Protein AF-A0A7E4USC1-F1 (afdb_monomer_lite)

pLDDT: mean 83.82, std 18.93, range [28.98, 98.19]

Secondary structure (DSSP, 8-state):
--HHHHHHHHHHHHTTSEEEEEEEE--S-----HHHHHHHHHHHTT-SSHHHHHHHHTTS-------EEEEEEEE-SSS-EEEEEE-TT--GGGGB--B-TT-EEEEEEETT--SEEEEEEES--TT---SBS--SSSSS-TT----SSS-EEEEEEEEETTEEEEEEE-TTEESSEEEEEEEE-SS----B---SS-HHHH--GGGEEEETTEEEEEE-HHHHH--HHHHT-GGG-STTTSPPPHHHHHHHTT-TTSB-STT--

Sequence (265 aa):
MSMALLRNMMIKALFLLSLLVVVSGKVGQAKSNTAKLRQAKSVLSGAKNFVQAVHALSKIPSLISGNKREFKLINHCGYKIWPGWWAENGIPNGGGTTLNAGASKTIRVPNNWSTGRICARTGCDGKFNCETGGCGNSERCDGKTGETGVTLAGFNLKKIDGNDFYHVSLIDGFNVQIRIKPFGGNGYCQEIGRCSENLLHSCPNGLKVYRNGRTVKCESACTKTGNPAFCCTGYHNRPETCPPSNFSRFFKDRCHDSYSHFYED

Foldseek 3Di:
DDPVVVVVVVQVVQVQQFWEKEKEDDDDDDPPPVVVVVVLVVQCVPDPDPVSNVVSVVPPDPPPPPPWIKIKIFGSRQAKKKKFKAFDQDCFPQGIDIDGHGGIDIDTHHQQGAFIKMWIFADQDCQGPTPPFGLGRDRRSNHGRGDFLDKIWTWGALHPVRHIDIAIACLSFHQTQYWYAYDDDDDPGDIFRDFSGDCQVVADPLQFDDDPHGGRGGGAPCNRPVDCLSVCDDQSVDPVSNDDDPRLVSVCVGRVRHGSGDPDD

Radius of gyration: 22.11 Å; chains: 1; bounding box: 72×61×46 Å

InterPro domains:
  IPR001938 Thaumatin family [PF00314] (75-265)
  IPR001938 Thaumatin family [PR00347] (70-82)
  IPR001938 Thaumatin family [PR00347] (95-104)
  IPR001938 Thaumatin family [PR00347] (126-155)
  IPR001938 Thaumatin family [PR00347] (164-180)
  IPR001938 Thaumatin family [PS51367] (71-265)
  IPR001938 Thaumatin family [SM00205] (71-265)
  IPR037176 Osmotin/thaumatin-like superfamily [G3DSA:2.60.110.10] (70-265)
  IPR037176 Osmotin/thaumatin-like superfamily [SSF49870] (70-265)

Structure (mmCIF, N/CA/C/O backbone):
data_AF-A0A7E4USC1-F1
#
_entry.id   AF-A0A7E4USC1-F1
#
loop_
_atom_site.group_PDB
_atom_site.id
_atom_site.type_symbol
_atom_site.label_atom_id
_atom_site.label_alt_id
_atom_site.label_comp_id
_atom_site.label_asym_id
_atom_site.label_entity_id
_atom_site.label_seq_id
_atom_site.pdbx_PDB_ins_code
_atom_site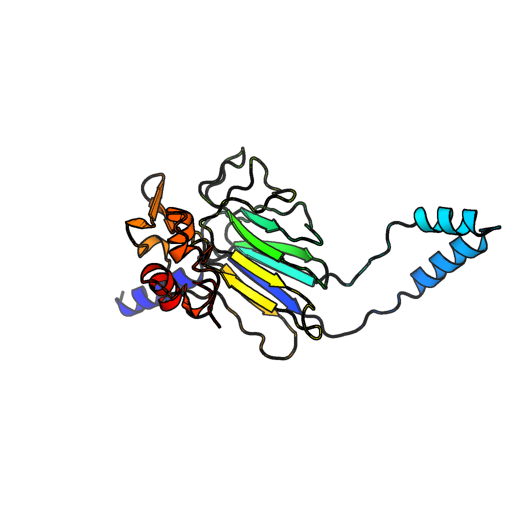.Cartn_x
_atom_site.Cartn_y
_atom_site.Cartn_z
_atom_site.occupancy
_atom_site.B_iso_or_equiv
_atom_site.auth_seq_id
_atom_site.auth_comp_id
_atom_site.auth_asym_id
_atom_site.auth_atom_id
_atom_site.pdbx_PDB_model_num
ATOM 1 N N . MET A 1 1 ? -37.873 -8.635 -0.862 1.00 47.94 1 MET A N 1
ATOM 2 C CA . MET A 1 1 ? -36.579 -8.254 -1.481 1.00 47.94 1 MET A CA 1
ATOM 3 C C . MET A 1 1 ? -35.725 -9.516 -1.600 1.00 47.94 1 MET A C 1
ATOM 5 O O . MET A 1 1 ? -35.428 -10.112 -0.577 1.00 47.94 1 MET A O 1
ATOM 9 N N . SER A 1 2 ? -35.440 -9.999 -2.815 1.00 43.28 2 SER A N 1
ATOM 10 C CA . SER A 1 2 ? -34.789 -11.308 -3.037 1.00 43.28 2 SER A CA 1
ATOM 11 C C . SER A 1 2 ? -33.347 -11.351 -2.504 1.00 43.28 2 SER A C 1
ATOM 13 O O . SER A 1 2 ? -32.595 -10.391 -2.687 1.00 43.28 2 SER A O 1
ATOM 15 N N . MET A 1 3 ? -32.935 -12.480 -1.909 1.00 41.06 3 MET A N 1
ATOM 16 C CA . MET A 1 3 ? -31.546 -12.759 -1.499 1.00 41.06 3 MET A CA 1
ATOM 17 C C . MET A 1 3 ? -30.531 -12.549 -2.636 1.00 41.06 3 MET A C 1
ATOM 19 O O . MET A 1 3 ? -29.388 -12.178 -2.374 1.00 41.06 3 MET A O 1
ATOM 23 N N . ALA A 1 4 ? -30.942 -12.728 -3.896 1.00 37.12 4 ALA A N 1
ATOM 24 C CA . ALA A 1 4 ? -30.101 -12.455 -5.059 1.00 37.12 4 ALA A CA 1
ATOM 25 C C . ALA A 1 4 ? -29.804 -10.954 -5.218 1.00 37.12 4 ALA A C 1
ATOM 27 O O . ALA A 1 4 ? -28.673 -10.586 -5.525 1.00 37.12 4 ALA A O 1
ATOM 28 N N . LEU A 1 5 ? -30.780 -10.082 -4.938 1.00 36.34 5 LEU A N 1
ATOM 29 C CA . LEU A 1 5 ? -30.592 -8.628 -4.958 1.00 36.34 5 LEU A CA 1
ATOM 30 C C . LEU A 1 5 ? -29.670 -8.178 -3.815 1.00 36.34 5 LEU A C 1
ATOM 32 O O . LEU A 1 5 ? -28.786 -7.357 -4.034 1.00 36.34 5 LEU A O 1
ATOM 36 N N . LEU A 1 6 ? -29.827 -8.768 -2.623 1.00 35.44 6 LEU A N 1
ATOM 37 C CA . LEU A 1 6 ? -28.962 -8.532 -1.460 1.00 35.44 6 LEU A CA 1
ATOM 38 C C . LEU A 1 6 ? -27.522 -9.002 -1.698 1.00 35.44 6 LEU A C 1
ATOM 40 O O . LEU A 1 6 ? -26.599 -8.245 -1.415 1.00 35.44 6 LEU A O 1
ATOM 44 N N . ARG A 1 7 ? -27.306 -10.190 -2.283 1.00 37.50 7 ARG A N 1
ATOM 45 C CA . ARG A 1 7 ? -25.967 -10.644 -2.700 1.00 37.50 7 ARG A CA 1
ATOM 46 C C . ARG A 1 7 ? -25.361 -9.711 -3.744 1.00 37.50 7 ARG A C 1
ATOM 48 O O . ARG A 1 7 ? -24.215 -9.317 -3.593 1.00 37.50 7 ARG A O 1
ATOM 55 N N . ASN A 1 8 ? -26.123 -9.297 -4.756 1.00 34.97 8 ASN A N 1
ATOM 56 C CA . ASN A 1 8 ? -25.619 -8.418 -5.816 1.00 34.97 8 ASN A CA 1
ATOM 57 C C . ASN A 1 8 ? -25.319 -6.991 -5.300 1.00 34.97 8 ASN A C 1
ATOM 59 O O . ASN A 1 8 ? -24.342 -6.368 -5.714 1.00 34.97 8 ASN A O 1
ATOM 63 N N . MET A 1 9 ? -26.108 -6.487 -4.343 1.00 36.94 9 MET A N 1
ATOM 64 C CA . MET A 1 9 ? -25.838 -5.230 -3.633 1.00 36.94 9 MET A CA 1
ATOM 65 C C . MET A 1 9 ? -24.647 -5.341 -2.677 1.00 36.94 9 MET A C 1
ATOM 67 O O . MET A 1 9 ? -23.824 -4.433 -2.661 1.00 36.94 9 MET A O 1
ATOM 71 N N . MET A 1 10 ? -24.500 -6.439 -1.926 1.00 40.94 10 MET A N 1
ATOM 72 C CA . MET A 1 10 ? -23.330 -6.670 -1.068 1.00 40.94 10 MET A CA 1
ATOM 73 C C . MET A 1 10 ? -22.046 -6.820 -1.886 1.00 40.94 10 MET A C 1
ATOM 75 O O . MET A 1 10 ? -21.032 -6.244 -1.514 1.00 40.94 10 MET A O 1
ATOM 79 N N . ILE A 1 11 ? -22.100 -7.510 -3.029 1.00 36.91 11 ILE A N 1
ATOM 80 C CA . ILE A 1 11 ? -20.985 -7.630 -3.977 1.00 36.91 11 ILE A CA 1
ATOM 81 C C . ILE A 1 11 ? -20.608 -6.240 -4.522 1.00 36.91 11 ILE A C 1
ATOM 83 O O . ILE A 1 11 ? -19.441 -5.861 -4.469 1.00 36.91 11 ILE A O 1
ATOM 87 N N . LYS A 1 12 ? -21.582 -5.415 -4.942 1.00 37.19 12 LYS A N 1
ATOM 88 C CA . LYS A 1 12 ? -21.333 -4.018 -5.360 1.00 37.19 12 LYS A CA 1
ATOM 89 C C . LYS A 1 12 ? -20.816 -3.117 -4.228 1.00 37.19 12 LYS A C 1
ATOM 91 O O . LYS A 1 12 ? -19.980 -2.257 -4.492 1.00 37.19 12 LYS A O 1
ATOM 96 N N . ALA A 1 13 ? -21.266 -3.316 -2.989 1.00 41.53 13 ALA A N 1
ATOM 97 C CA . ALA A 1 13 ? -20.821 -2.554 -1.819 1.00 41.53 13 ALA A CA 1
ATOM 98 C C . ALA A 1 13 ? -19.400 -2.935 -1.367 1.00 41.53 13 ALA A C 1
ATOM 100 O O . ALA A 1 13 ? -18.630 -2.063 -0.966 1.00 41.53 13 ALA A O 1
ATOM 101 N N . LEU A 1 14 ? -19.012 -4.208 -1.501 1.00 47.19 14 LEU A N 1
ATOM 102 C CA . LEU A 1 14 ? -17.650 -4.682 -1.232 1.00 47.19 14 LEU A CA 1
ATOM 103 C C . LEU A 1 14 ? -16.623 -4.024 -2.166 1.00 47.19 14 LEU A C 1
ATOM 105 O O . LEU A 1 14 ? -15.528 -3.676 -1.735 1.00 47.19 14 LEU A O 1
ATOM 109 N N . PHE A 1 15 ? -16.996 -3.773 -3.427 1.00 48.19 15 PHE A N 1
ATOM 110 C CA . PHE A 1 15 ? -16.115 -3.149 -4.423 1.00 48.19 15 PHE A CA 1
ATOM 111 C C . PHE A 1 15 ? -15.816 -1.662 -4.185 1.00 48.19 15 PHE A C 1
ATOM 113 O O . PHE A 1 15 ? -14.935 -1.103 -4.858 1.00 48.19 15 PHE A O 1
ATOM 120 N N . LEU A 1 16 ? -16.513 -1.033 -3.233 1.00 54.59 16 LEU A N 1
ATOM 121 C CA . LEU A 1 16 ? -16.335 0.370 -2.884 1.00 54.59 16 LEU A CA 1
ATOM 122 C C . LEU A 1 16 ? -15.350 0.571 -1.724 1.00 54.59 16 LEU A C 1
ATOM 124 O O . LEU A 1 16 ? -14.741 1.620 -1.667 1.00 54.59 16 LEU A O 1
ATOM 128 N N . LEU A 1 17 ? -15.061 -0.396 -0.849 1.00 73.00 17 LEU A N 1
ATOM 129 C CA . LEU A 1 17 ? -14.176 -0.153 0.308 1.00 73.00 17 LEU A CA 1
ATOM 130 C C . LEU A 1 17 ? -12.675 -0.257 -0.019 1.00 73.00 17 LEU A C 1
ATOM 132 O O . LEU A 1 17 ? -11.964 -1.107 0.512 1.00 73.00 17 LEU A O 1
ATOM 136 N N . SER A 1 18 ? -12.187 0.619 -0.897 1.00 84.50 18 SER A N 1
ATOM 137 C CA . SER A 1 18 ? -10.788 0.623 -1.329 1.00 84.50 18 SER A CA 1
ATOM 138 C C . SER A 1 18 ? -10.202 2.022 -1.498 1.00 84.50 18 SER A C 1
ATOM 140 O O . SER A 1 18 ? -10.905 2.952 -1.901 1.00 84.50 18 SER A O 1
ATOM 142 N N . LEU A 1 19 ? -8.885 2.134 -1.344 1.00 88.12 19 LEU A N 1
ATOM 143 C CA . LEU A 1 19 ? -8.111 3.206 -1.966 1.00 88.12 19 LEU A CA 1
ATOM 144 C C . LEU A 1 19 ? -7.824 2.820 -3.425 1.00 88.12 19 LEU A C 1
ATOM 146 O O . LEU A 1 19 ? -7.178 1.810 -3.688 1.00 88.12 19 LEU A O 1
ATOM 150 N N . LEU A 1 20 ? -8.288 3.619 -4.384 1.00 87.50 20 LEU A N 1
ATOM 151 C CA . LEU A 1 20 ? -7.934 3.465 -5.795 1.00 87.50 20 LEU A CA 1
ATOM 152 C C . LEU A 1 20 ? -6.806 4.439 -6.151 1.00 87.50 20 LEU A C 1
ATOM 154 O O . LEU A 1 20 ? -6.945 5.651 -5.987 1.00 87.50 20 LEU A O 1
ATOM 158 N N . VAL A 1 21 ? -5.705 3.909 -6.674 1.00 86.69 21 VAL A N 1
ATOM 159 C CA . VAL A 1 21 ? -4.571 4.673 -7.197 1.00 86.69 21 VAL A CA 1
ATOM 160 C C . VAL A 1 21 ? -4.636 4.650 -8.719 1.00 86.69 21 VAL A C 1
ATOM 162 O O . VAL A 1 21 ? -4.381 3.623 -9.344 1.00 86.69 21 VAL A O 1
ATOM 165 N N . VAL A 1 22 ? -4.979 5.783 -9.329 1.00 82.19 22 VAL A N 1
ATOM 166 C CA . VAL A 1 22 ? -4.959 5.935 -10.789 1.00 82.19 22 VAL A CA 1
ATOM 167 C C . VAL A 1 22 ? -3.627 6.536 -11.215 1.00 82.19 22 VAL A C 1
ATOM 169 O O . VAL A 1 22 ? -3.283 7.632 -10.771 1.00 82.19 22 VAL A O 1
ATOM 172 N N . VAL A 1 23 ? -2.888 5.846 -12.082 1.00 78.44 23 VAL A N 1
ATOM 173 C CA . VAL A 1 23 ? -1.534 6.246 -12.500 1.00 78.44 23 VAL A CA 1
ATOM 174 C C . VAL A 1 23 ? -1.533 6.659 -13.962 1.00 78.44 23 VAL A C 1
ATOM 176 O O . VAL A 1 23 ? -1.875 5.865 -14.830 1.00 78.44 23 VAL A O 1
ATOM 179 N N . SER A 1 24 ? -1.125 7.892 -14.253 1.00 74.56 24 SER A N 1
ATOM 180 C CA . SER A 1 24 ? -1.065 8.389 -15.631 1.00 74.56 24 SER A CA 1
ATOM 181 C C . SER A 1 24 ? 0.237 7.984 -16.328 1.00 74.56 24 SER A C 1
ATOM 183 O O . SER A 1 24 ? 1.323 8.447 -15.963 1.00 74.56 24 SER A O 1
ATOM 185 N N . GLY A 1 25 ? 0.126 7.189 -17.391 1.00 56.03 25 GLY A N 1
ATOM 186 C CA . GLY A 1 25 ? 1.202 6.856 -18.320 1.00 56.03 25 GLY A CA 1
ATOM 187 C C . GLY A 1 25 ? 1.144 7.751 -19.559 1.00 56.03 25 GLY A C 1
ATOM 188 O O . GLY A 1 25 ? 0.377 7.494 -20.481 1.00 56.03 25 GLY A O 1
ATOM 189 N N . LYS A 1 26 ? 1.946 8.821 -19.614 1.00 44.88 26 LYS A N 1
ATOM 190 C CA . LYS A 1 26 ? 2.064 9.625 -20.842 1.00 44.88 26 LYS A CA 1
ATOM 191 C C . LYS A 1 26 ? 2.995 8.968 -21.866 1.00 44.88 26 LYS A C 1
ATOM 193 O O . LYS A 1 26 ? 4.169 8.743 -21.567 1.00 44.88 26 LYS A O 1
ATOM 198 N N . VAL A 1 27 ? 2.476 8.796 -23.083 1.00 34.66 27 VAL A N 1
ATOM 199 C CA . VAL A 1 27 ? 3.215 8.851 -24.355 1.00 34.66 27 VAL A CA 1
ATOM 200 C C . VAL A 1 27 ? 3.352 10.335 -24.750 1.00 34.66 27 VAL A C 1
ATOM 202 O O . VAL A 1 27 ? 2.389 11.089 -24.619 1.00 34.66 27 VAL A O 1
ATOM 205 N N . GLY A 1 28 ? 4.531 10.765 -25.223 1.00 29.88 28 GLY A N 1
ATOM 206 C CA . GLY A 1 28 ? 4.683 11.998 -26.018 1.00 29.88 28 GLY A CA 1
ATOM 207 C C . GLY A 1 28 ? 5.382 13.214 -25.380 1.00 29.88 28 GLY A C 1
ATOM 208 O O . GLY A 1 28 ? 4.804 13.942 -24.579 1.00 29.88 28 GLY A O 1
ATOM 209 N N . GLN A 1 29 ? 6.605 13.451 -25.874 1.00 28.98 29 GLN A N 1
ATOM 210 C CA . GLN A 1 29 ? 7.366 14.705 -26.019 1.00 28.98 29 GLN A CA 1
ATOM 211 C C . GLN A 1 29 ? 7.682 15.566 -24.782 1.00 28.98 29 GLN A C 1
ATOM 213 O O . GLN A 1 29 ? 6.904 16.399 -24.320 1.00 28.98 29 GLN A O 1
ATOM 218 N N . ALA A 1 30 ? 8.954 15.507 -24.373 1.00 36.28 30 ALA A N 1
ATOM 219 C CA . ALA A 1 30 ? 9.632 16.690 -23.864 1.00 36.28 30 ALA A CA 1
ATOM 220 C C . ALA A 1 30 ? 9.631 17.758 -24.973 1.00 36.28 30 ALA A C 1
ATOM 222 O O . ALA A 1 30 ? 10.446 17.709 -25.891 1.00 36.28 30 ALA A O 1
ATOM 223 N N . LYS A 1 31 ? 8.717 18.731 -24.911 1.00 34.66 31 LYS A N 1
ATOM 224 C CA . LYS A 1 31 ? 8.938 19.987 -25.631 1.00 34.66 31 LYS A CA 1
ATOM 225 C C . LYS A 1 31 ? 10.135 20.658 -24.964 1.00 34.66 31 LYS A C 1
ATOM 227 O O . LYS A 1 31 ? 10.028 21.123 -23.828 1.00 34.66 31 LYS A O 1
ATOM 232 N N . SER A 1 32 ? 11.277 20.660 -25.658 1.00 43.38 32 SER A N 1
ATOM 233 C CA . SER A 1 32 ? 12.381 21.580 -25.384 1.00 43.38 32 SER A CA 1
ATOM 234 C C . SER A 1 32 ? 11.774 22.967 -25.215 1.00 43.38 32 SER A C 1
ATOM 236 O O . SER A 1 32 ? 11.181 23.519 -26.140 1.00 43.38 32 SER A O 1
ATOM 238 N N . ASN A 1 33 ? 11.786 23.473 -23.986 1.00 49.19 33 ASN A N 1
ATOM 239 C CA . ASN A 1 33 ? 11.113 24.716 -23.672 1.00 49.19 33 ASN A CA 1
ATOM 240 C C . ASN A 1 33 ? 12.057 25.846 -24.097 1.00 49.19 33 ASN A C 1
ATOM 242 O O . ASN A 1 33 ? 12.955 26.232 -23.351 1.00 49.19 33 ASN A O 1
ATOM 246 N N . THR A 1 34 ? 11.904 26.318 -25.334 1.00 52.62 34 THR A N 1
ATOM 247 C CA . THR A 1 34 ? 12.786 27.276 -26.022 1.00 52.62 34 THR A CA 1
ATOM 248 C C . THR A 1 34 ? 12.998 28.570 -25.225 1.00 52.62 34 THR A C 1
ATOM 250 O O . THR A 1 34 ? 14.054 29.190 -25.328 1.00 52.62 34 THR A O 1
ATOM 253 N N . ALA A 1 35 ? 12.049 28.943 -24.359 1.00 53.81 35 ALA A N 1
ATOM 254 C CA . ALA A 1 35 ? 12.179 30.057 -23.417 1.00 53.81 35 ALA A CA 1
ATOM 255 C C . ALA A 1 35 ? 13.256 29.822 -22.334 1.00 53.81 35 ALA A C 1
ATOM 257 O O . ALA A 1 35 ? 13.958 30.750 -21.941 1.00 53.81 35 ALA A O 1
ATOM 258 N N . LYS A 1 36 ? 13.451 28.572 -21.895 1.00 57.59 36 LYS A N 1
ATOM 259 C CA . LYS A 1 36 ? 14.418 28.196 -20.847 1.00 57.59 36 LYS A CA 1
ATOM 260 C C . LYS A 1 36 ? 15.853 28.142 -21.369 1.00 57.59 36 LYS A C 1
ATOM 262 O O . LYS A 1 36 ? 16.768 28.576 -20.679 1.00 57.59 36 LYS A O 1
ATOM 267 N N . LEU A 1 37 ? 16.040 27.692 -22.615 1.00 54.06 37 LEU A N 1
ATOM 268 C CA . LEU A 1 37 ? 17.320 27.801 -23.330 1.00 54.06 37 LEU A CA 1
ATOM 269 C C . LEU A 1 37 ? 17.723 29.268 -23.539 1.00 54.06 37 LEU A C 1
ATOM 271 O O . LEU A 1 37 ? 18.902 29.589 -23.438 1.00 54.06 37 LEU A O 1
ATOM 275 N N . ARG A 1 38 ? 16.756 30.166 -23.783 1.00 62.00 38 ARG A N 1
ATOM 276 C CA . ARG A 1 38 ? 17.008 31.615 -23.867 1.00 62.00 38 ARG A CA 1
ATOM 277 C C . ARG A 1 38 ? 17.430 32.209 -22.519 1.00 62.00 38 ARG A C 1
ATOM 279 O O . ARG A 1 38 ? 18.367 32.996 -22.496 1.00 62.00 38 ARG A O 1
ATOM 286 N N . GLN A 1 39 ? 16.816 31.785 -21.413 1.00 59.00 39 GLN A N 1
ATOM 287 C CA . GLN A 1 39 ? 17.169 32.258 -20.068 1.00 59.00 39 GLN A CA 1
ATOM 288 C C . GLN A 1 39 ? 18.547 31.754 -19.606 1.00 59.00 39 GLN A C 1
ATOM 290 O O . GLN A 1 39 ? 19.352 32.538 -19.116 1.00 59.00 39 GLN A O 1
ATOM 295 N N . ALA A 1 40 ? 18.871 30.476 -19.836 1.00 58.88 40 ALA A N 1
ATOM 296 C CA . ALA A 1 40 ? 20.211 29.946 -19.564 1.00 58.88 40 ALA A CA 1
ATOM 297 C C . ALA A 1 40 ? 21.285 30.645 -20.421 1.00 58.88 40 ALA A C 1
ATOM 299 O O . ALA A 1 40 ? 22.345 31.000 -19.911 1.00 58.88 40 ALA A O 1
ATOM 300 N N . LYS A 1 41 ? 20.986 30.919 -21.701 1.00 65.38 41 LYS A N 1
ATOM 301 C CA . LYS A 1 41 ? 21.869 31.695 -22.586 1.00 65.38 41 LYS A CA 1
ATOM 302 C C . LYS A 1 41 ? 22.061 33.142 -22.117 1.00 65.38 41 LYS A C 1
ATOM 304 O O . LYS A 1 41 ? 23.188 33.618 -22.177 1.00 65.38 41 LYS A O 1
ATOM 309 N N . SER A 1 42 ? 21.020 33.821 -21.621 1.00 63.38 42 SER A N 1
ATOM 310 C CA . SER A 1 42 ? 21.143 35.213 -21.151 1.00 63.38 42 SER A CA 1
ATOM 311 C C . SER A 1 42 ? 21.898 35.342 -19.822 1.00 63.38 42 SER A C 1
ATOM 313 O O . SER A 1 42 ? 22.525 36.364 -19.566 1.00 63.38 42 SER A O 1
ATOM 315 N N . VAL A 1 43 ? 21.851 34.317 -18.963 1.00 60.97 43 VAL A N 1
ATOM 316 C CA . VAL A 1 43 ? 22.634 34.274 -17.715 1.00 60.97 43 VAL A CA 1
ATOM 317 C C . VAL A 1 43 ? 24.111 33.999 -18.015 1.00 60.97 43 VAL A C 1
ATOM 319 O O . VAL A 1 43 ? 24.989 34.622 -17.423 1.00 60.97 43 VAL A O 1
ATOM 322 N N . LEU A 1 44 ? 24.393 33.116 -18.978 1.00 63.00 44 LEU A N 1
ATOM 323 C CA . LEU A 1 44 ? 25.759 32.801 -19.403 1.00 63.00 44 LEU A CA 1
ATOM 324 C C . LEU A 1 44 ? 26.428 33.947 -20.173 1.00 63.00 44 LEU A C 1
ATOM 326 O O . LEU A 1 44 ? 27.631 34.134 -20.029 1.00 63.00 44 LEU A O 1
ATOM 330 N N . SER A 1 45 ? 25.672 34.755 -20.926 1.00 67.69 45 SER A N 1
ATOM 331 C CA . SER A 1 45 ? 26.225 35.909 -21.653 1.00 67.69 45 SER A CA 1
ATOM 332 C C . SER A 1 45 ? 26.778 37.017 -20.747 1.00 67.69 45 SER A C 1
ATOM 334 O O . SER A 1 45 ? 27.485 37.892 -21.234 1.00 67.69 45 SER A O 1
ATOM 336 N N . GLY A 1 46 ? 26.462 37.001 -19.446 1.00 63.91 46 GLY A N 1
ATOM 337 C CA . GLY A 1 46 ? 26.981 37.958 -18.462 1.00 63.91 46 GLY A CA 1
ATOM 338 C C . GLY A 1 46 ? 28.208 37.480 -17.675 1.00 63.91 46 GLY A C 1
ATOM 339 O O . GLY A 1 46 ? 28.770 38.260 -16.906 1.00 63.91 46 GLY A O 1
ATOM 340 N N . ALA A 1 47 ? 28.628 36.219 -17.824 1.00 71.06 47 ALA A N 1
ATOM 341 C CA . ALA A 1 47 ? 29.748 35.661 -17.068 1.00 71.06 47 ALA A CA 1
ATOM 342 C C . ALA A 1 47 ? 31.088 35.960 -17.760 1.00 71.06 47 ALA A C 1
ATOM 344 O O . ALA A 1 47 ? 31.282 35.612 -18.922 1.00 71.06 47 ALA A O 1
ATOM 345 N N . LYS A 1 48 ? 32.035 36.579 -17.042 1.00 74.81 48 LYS A N 1
ATOM 346 C CA . LYS A 1 48 ? 33.348 36.963 -17.601 1.00 74.81 48 LYS A CA 1
ATOM 347 C C . LYS A 1 48 ? 34.405 35.862 -17.498 1.00 74.81 48 LYS A C 1
ATOM 349 O O . LYS A 1 48 ? 35.448 35.950 -18.135 1.00 74.81 48 LYS A O 1
ATOM 354 N N . ASN A 1 49 ? 34.159 34.843 -16.678 1.00 75.38 49 ASN A N 1
ATOM 355 C CA . ASN A 1 49 ? 35.034 33.689 -16.512 1.00 75.38 49 ASN A CA 1
ATOM 356 C C . ASN A 1 49 ? 34.249 32.458 -16.035 1.00 75.38 49 ASN A C 1
ATOM 358 O O . ASN A 1 49 ? 33.095 32.547 -15.604 1.00 75.38 49 ASN A O 1
ATOM 362 N N . PHE A 1 50 ? 34.895 31.295 -16.125 1.00 66.56 50 PHE A N 1
ATOM 363 C CA . PHE A 1 50 ? 34.288 29.995 -15.837 1.00 66.56 50 PHE A CA 1
ATOM 364 C C . PHE A 1 50 ? 33.722 29.905 -14.411 1.00 66.56 50 PHE A C 1
ATOM 366 O O . PHE A 1 50 ? 32.622 29.397 -14.210 1.00 66.56 50 PHE A O 1
ATOM 373 N N . VAL A 1 51 ? 34.419 30.481 -13.427 1.00 72.25 51 VAL A N 1
ATOM 374 C CA . VAL A 1 51 ? 33.985 30.479 -12.021 1.00 72.25 51 VAL A CA 1
ATOM 375 C C . VAL A 1 51 ? 32.690 31.282 -11.834 1.00 72.25 51 VAL A C 1
ATOM 377 O O . VAL A 1 51 ? 31.763 30.806 -11.177 1.00 72.25 51 VAL A O 1
ATOM 380 N N . GLN A 1 52 ? 32.567 32.457 -12.466 1.00 70.62 52 GLN A N 1
ATOM 381 C CA . GLN A 1 52 ? 31.313 33.218 -12.467 1.00 70.62 52 GLN A CA 1
ATOM 382 C C . GLN A 1 52 ? 30.176 32.475 -13.171 1.00 70.62 52 GLN A C 1
ATOM 384 O O . GLN A 1 52 ? 29.046 32.522 -12.689 1.00 70.62 52 GLN A O 1
ATOM 389 N N . ALA A 1 53 ? 30.455 31.780 -14.276 1.00 60.88 53 ALA A N 1
ATOM 390 C CA . ALA A 1 53 ? 29.445 31.008 -14.997 1.00 60.88 53 ALA A CA 1
ATOM 391 C C . ALA A 1 53 ? 28.885 29.871 -14.127 1.00 60.88 53 ALA A C 1
ATOM 393 O O . ALA A 1 53 ? 27.669 29.710 -14.029 1.00 60.88 53 ALA A O 1
ATOM 394 N N . VAL A 1 54 ? 29.754 29.137 -13.426 1.00 66.81 54 VAL A N 1
ATOM 395 C CA . VAL A 1 54 ? 29.359 28.052 -12.512 1.00 66.81 54 VAL A CA 1
ATOM 396 C C . VAL A 1 54 ? 28.539 28.587 -11.332 1.00 66.81 54 VAL A C 1
ATOM 398 O O . VAL A 1 54 ? 27.498 28.022 -10.999 1.00 66.81 54 VAL A O 1
ATOM 401 N N . HIS A 1 55 ? 28.948 29.713 -10.742 1.00 68.38 55 HIS A N 1
ATOM 402 C CA . HIS A 1 55 ? 28.233 30.333 -9.622 1.00 68.38 55 HIS A CA 1
ATOM 403 C C . HIS A 1 55 ? 26.901 30.992 -10.035 1.00 68.38 55 HIS A C 1
ATOM 405 O O . HIS A 1 55 ? 25.972 31.093 -9.237 1.00 68.38 55 HIS A O 1
ATOM 411 N N . ALA A 1 56 ? 26.775 31.444 -11.285 1.00 63.44 56 ALA A N 1
ATOM 412 C CA . ALA A 1 56 ? 25.513 31.940 -11.832 1.00 63.44 56 ALA A CA 1
ATOM 413 C C . ALA A 1 56 ? 24.539 30.790 -12.142 1.00 63.44 56 ALA A C 1
ATOM 415 O O . ALA A 1 56 ? 23.346 30.903 -11.865 1.00 63.44 56 ALA A O 1
ATOM 416 N N . LEU A 1 57 ? 25.048 29.663 -12.652 1.00 58.16 57 LEU A N 1
ATOM 417 C CA . LEU A 1 57 ? 24.266 28.449 -12.897 1.00 58.16 57 LEU A CA 1
ATOM 418 C C . LEU A 1 57 ? 23.763 27.803 -11.596 1.00 58.16 57 LEU A C 1
ATOM 420 O O . LEU A 1 57 ? 22.646 27.292 -11.580 1.00 58.16 57 LEU A O 1
ATOM 424 N N . SER A 1 58 ? 24.526 27.871 -10.498 1.00 58.66 58 SER A N 1
ATOM 425 C CA . SER A 1 58 ? 24.107 27.336 -9.190 1.00 58.66 58 SER A CA 1
ATOM 426 C C . SER A 1 58 ? 22.976 28.131 -8.523 1.00 58.66 58 SER A C 1
ATOM 428 O O . SER A 1 58 ? 22.290 27.604 -7.650 1.00 58.66 58 SER A O 1
ATOM 430 N N . LYS A 1 59 ? 22.746 29.382 -8.951 1.00 54.31 59 LYS A N 1
ATOM 431 C CA . LYS A 1 59 ? 21.628 30.233 -8.504 1.00 54.31 59 LYS A CA 1
ATOM 432 C C . LYS A 1 59 ? 20.342 30.019 -9.304 1.00 54.31 59 LYS A C 1
ATOM 434 O O . LYS A 1 59 ? 19.301 30.565 -8.940 1.00 54.31 59 LYS A O 1
ATOM 439 N N . ILE A 1 60 ? 20.387 29.230 -10.378 1.00 54.84 60 ILE A N 1
ATOM 440 C CA . ILE A 1 60 ? 19.184 28.784 -11.080 1.00 54.84 60 ILE A CA 1
ATOM 441 C C . ILE A 1 60 ? 18.554 27.682 -10.211 1.00 54.84 60 ILE A C 1
ATOM 443 O O . ILE A 1 60 ? 19.219 26.675 -9.958 1.00 54.84 60 ILE A O 1
ATOM 447 N N . PRO A 1 61 ? 17.290 27.814 -9.755 1.00 46.56 61 PRO A N 1
ATOM 448 C CA . PRO A 1 61 ? 16.592 26.712 -9.094 1.00 46.56 61 PRO A CA 1
ATOM 449 C C . PRO A 1 61 ? 16.702 25.475 -9.981 1.00 46.56 61 PRO A C 1
ATOM 451 O O . PRO A 1 61 ? 16.440 25.602 -11.177 1.00 46.56 61 PRO A O 1
ATOM 454 N N . SER A 1 62 ? 17.097 24.312 -9.444 1.00 44.50 62 SER A N 1
ATOM 455 C CA . SER A 1 62 ? 17.343 23.114 -10.257 1.00 44.50 62 SER A CA 1
ATOM 456 C C . SER A 1 62 ? 16.188 22.895 -11.241 1.00 44.50 62 SER A C 1
ATOM 458 O O . SER A 1 62 ? 15.082 22.503 -10.856 1.00 44.50 62 SER A O 1
ATOM 460 N N . LEU A 1 63 ? 16.421 23.174 -12.524 1.00 38.84 63 LEU A N 1
ATOM 461 C CA . LEU A 1 63 ? 15.415 23.082 -13.578 1.00 38.84 63 LEU A CA 1
ATOM 462 C C . LEU A 1 63 ? 15.263 21.628 -14.037 1.00 38.84 63 LEU A C 1
ATOM 464 O O . LEU A 1 63 ? 15.139 21.349 -15.225 1.00 38.84 63 LEU A O 1
ATOM 468 N N . ILE A 1 64 ? 15.164 20.687 -13.097 1.00 40.97 64 ILE A N 1
ATOM 469 C CA . ILE A 1 64 ? 14.525 19.403 -13.377 1.00 40.97 64 ILE A CA 1
ATOM 470 C C . ILE A 1 64 ? 13.015 19.643 -13.289 1.00 40.97 64 ILE A C 1
ATOM 472 O O . ILE A 1 64 ? 12.300 19.127 -12.436 1.00 40.97 64 ILE A O 1
ATOM 476 N N . SER A 1 65 ? 12.490 20.404 -14.250 1.00 42.66 65 SER A N 1
ATOM 477 C CA . SER A 1 65 ? 11.122 20.183 -14.719 1.00 42.66 65 SER A CA 1
ATOM 478 C C . SER A 1 65 ? 11.131 18.893 -15.542 1.00 42.66 65 SER A C 1
ATOM 480 O O . SER A 1 65 ? 10.800 18.895 -16.727 1.00 42.66 65 SER A O 1
ATOM 482 N N . GLY A 1 66 ? 11.558 17.790 -14.923 1.00 48.53 66 GLY A N 1
ATOM 483 C CA . GLY A 1 66 ? 11.281 16.468 -15.442 1.00 48.53 66 GLY A CA 1
ATOM 484 C C . GLY A 1 66 ? 9.769 16.358 -15.506 1.00 48.53 66 GLY A C 1
ATOM 485 O O . GLY A 1 66 ? 9.084 16.752 -14.558 1.00 48.53 66 GLY A O 1
ATOM 486 N N . ASN A 1 67 ? 9.239 15.896 -16.637 1.00 62.59 67 ASN A N 1
ATOM 487 C CA . ASN A 1 67 ? 7.834 15.513 -16.710 1.00 62.59 67 ASN A CA 1
ATOM 488 C C . ASN A 1 67 ? 7.528 14.687 -15.439 1.00 62.59 67 ASN A C 1
ATOM 490 O O . ASN A 1 67 ? 8.295 13.789 -15.098 1.00 62.59 67 ASN A O 1
ATOM 494 N N . LYS A 1 68 ? 6.517 15.081 -14.663 1.00 77.69 68 LYS A N 1
ATOM 495 C CA . LYS A 1 68 ? 6.110 14.354 -13.455 1.00 77.69 68 LYS A CA 1
ATOM 496 C C . LYS A 1 68 ? 4.989 13.396 -13.840 1.00 77.69 68 LYS A C 1
ATOM 498 O O . LYS A 1 68 ? 4.129 13.774 -14.639 1.00 77.69 68 LYS A O 1
ATOM 503 N N . ARG A 1 69 ? 4.979 12.184 -13.281 1.00 86.12 69 ARG A N 1
ATOM 504 C CA . ARG A 1 69 ? 3.835 11.267 -13.405 1.00 86.12 69 ARG A CA 1
ATOM 505 C C . ARG A 1 69 ? 2.748 11.718 -12.438 1.00 86.12 69 ARG A C 1
ATOM 507 O O . ARG A 1 69 ? 3.047 12.109 -11.308 1.00 86.12 69 ARG A O 1
ATOM 514 N N . GLU A 1 70 ? 1.498 11.676 -12.881 1.00 91.19 70 GLU A N 1
ATOM 515 C CA . GLU A 1 70 ? 0.353 12.014 -12.036 1.00 91.19 70 GLU A CA 1
ATOM 516 C C . GLU A 1 70 ? -0.260 10.748 -11.451 1.00 91.19 70 GLU A C 1
ATOM 518 O O . GLU A 1 70 ? -0.571 9.801 -12.175 1.00 91.19 70 GLU A O 1
ATOM 523 N N . PHE A 1 71 ? -0.425 10.753 -10.134 1.00 94.69 71 PHE A N 1
ATOM 524 C CA . PHE A 1 71 ? -1.080 9.702 -9.373 1.00 94.69 71 PHE A CA 1
ATOM 525 C C . PHE A 1 71 ? -2.305 10.323 -8.715 1.00 94.69 71 PHE A C 1
ATOM 527 O O . PHE A 1 71 ? -2.172 11.221 -7.880 1.00 94.69 71 PHE A O 1
ATOM 534 N N . LYS A 1 72 ? -3.500 9.872 -9.089 1.00 95.06 72 LYS A N 1
ATOM 535 C CA . LYS A 1 72 ? -4.750 10.287 -8.454 1.00 95.06 72 LYS A CA 1
ATOM 536 C C . LYS A 1 72 ? -5.152 9.234 -7.429 1.00 95.06 72 LYS A C 1
ATOM 538 O O . LYS A 1 72 ? -5.526 8.122 -7.783 1.00 95.06 72 LYS A O 1
ATOM 543 N N . LEU A 1 73 ? -5.066 9.612 -6.163 1.00 97.56 73 LEU A N 1
ATOM 544 C CA . LEU A 1 73 ? -5.499 8.830 -5.012 1.00 97.56 73 LEU A CA 1
ATOM 545 C C . LEU A 1 73 ? -6.982 9.101 -4.782 1.00 97.56 73 LEU A C 1
ATOM 547 O O . LEU A 1 73 ? -7.361 10.261 -4.629 1.00 97.56 73 LEU A O 1
ATOM 551 N N . ILE A 1 74 ? -7.815 8.066 -4.779 1.00 97.38 74 ILE A N 1
ATOM 552 C CA . ILE A 1 74 ? -9.268 8.182 -4.625 1.00 97.38 74 ILE A CA 1
ATOM 553 C C . ILE A 1 74 ? -9.709 7.280 -3.478 1.00 97.38 74 ILE A C 1
ATOM 555 O O . ILE A 1 74 ? -9.512 6.066 -3.526 1.00 97.38 74 ILE A O 1
ATOM 559 N N . ASN A 1 75 ? -10.316 7.868 -2.452 1.00 97.88 75 ASN A N 1
ATOM 560 C CA . ASN A 1 75 ? -10.878 7.113 -1.347 1.00 97.88 75 ASN A CA 1
ATOM 561 C C . ASN A 1 75 ? -12.300 6.666 -1.697 1.00 97.88 75 ASN A C 1
ATOM 563 O O . ASN A 1 75 ? -13.228 7.468 -1.629 1.00 97.88 75 ASN A O 1
ATOM 567 N N . HIS A 1 76 ? -12.486 5.399 -2.054 1.00 95.75 76 HIS A N 1
ATOM 568 C CA . HIS A 1 76 ? -13.828 4.842 -2.207 1.00 95.75 76 HIS A CA 1
ATOM 569 C C . HIS A 1 76 ? -14.388 4.288 -0.886 1.00 95.75 76 HIS A C 1
ATOM 571 O O . HIS A 1 76 ? -15.585 4.013 -0.810 1.00 95.75 76 HIS A O 1
ATOM 577 N N . CYS A 1 77 ? -13.570 4.163 0.168 1.00 94.62 77 CYS A N 1
ATOM 578 C CA . CYS A 1 77 ? -14.042 3.709 1.471 1.00 94.62 77 CYS A CA 1
ATOM 579 C C . CYS A 1 77 ? -15.160 4.610 2.007 1.00 94.62 77 CYS A C 1
ATOM 581 O O . CYS A 1 77 ? -15.131 5.831 1.855 1.00 94.62 77 CYS A O 1
ATOM 583 N N . GLY A 1 78 ? -16.105 4.008 2.734 1.00 94.19 78 GLY A N 1
ATOM 584 C CA . GLY A 1 78 ? -17.169 4.724 3.447 1.00 94.19 78 GLY A CA 1
ATOM 585 C C . GLY A 1 78 ? -16.689 5.481 4.692 1.00 94.19 78 GLY A C 1
ATOM 586 O O . GLY A 1 78 ? -17.504 5.917 5.496 1.00 94.19 78 GLY A O 1
ATOM 587 N N . TYR A 1 79 ? -15.376 5.608 4.886 1.00 95.00 79 TYR A N 1
ATOM 588 C CA . TYR A 1 79 ? -14.748 6.251 6.034 1.00 95.00 79 TYR A CA 1
ATOM 589 C C . TYR A 1 79 ? -13.503 7.031 5.603 1.00 95.00 79 TYR A C 1
ATOM 591 O O . TYR A 1 79 ? -12.951 6.822 4.521 1.00 95.00 79 TYR A O 1
ATOM 599 N N . LYS A 1 80 ? -13.065 7.955 6.461 1.00 97.62 80 LYS A N 1
ATOM 600 C CA . LYS A 1 80 ? -11.854 8.755 6.248 1.00 97.62 80 LYS A CA 1
ATOM 601 C C . LYS A 1 80 ? -10.604 7.874 6.326 1.00 97.62 80 LYS A C 1
ATOM 603 O O . LYS A 1 80 ? -10.461 7.087 7.260 1.00 97.62 80 LYS A O 1
ATOM 608 N N . ILE A 1 81 ? -9.694 8.057 5.375 1.00 98.19 81 ILE A N 1
ATOM 609 C CA . ILE A 1 81 ? -8.363 7.439 5.373 1.00 98.19 81 ILE A CA 1
ATOM 610 C C . ILE A 1 81 ? -7.288 8.516 5.272 1.00 98.19 81 ILE A C 1
ATOM 612 O O . ILE A 1 81 ? -7.550 9.643 4.844 1.00 98.19 81 ILE A O 1
ATOM 616 N N . TRP A 1 82 ? -6.059 8.156 5.623 1.00 98.06 82 TRP A N 1
ATOM 617 C CA . TRP A 1 82 ? -4.910 9.039 5.471 1.00 98.06 82 TRP A CA 1
ATOM 618 C C . TRP A 1 82 ? -3.831 8.340 4.653 1.00 98.06 82 TRP A C 1
ATOM 620 O O . TRP A 1 82 ? -2.973 7.670 5.235 1.00 98.06 82 TRP A O 1
ATOM 630 N N . PRO A 1 83 ? -3.866 8.438 3.310 1.00 97.88 83 PRO A N 1
ATOM 631 C CA . PRO A 1 83 ? -2.836 7.839 2.480 1.00 97.88 83 PRO A CA 1
ATOM 632 C C . PRO A 1 83 ? -1.449 8.344 2.879 1.00 97.88 83 PRO A C 1
ATOM 634 O O . PRO A 1 83 ? -1.274 9.534 3.160 1.00 97.88 83 PRO A O 1
ATOM 637 N N . GLY A 1 84 ? -0.486 7.430 2.913 1.00 97.19 84 GLY A N 1
ATOM 638 C CA . GLY A 1 84 ? 0.929 7.701 3.140 1.00 97.19 84 GLY A CA 1
ATOM 639 C C . GLY A 1 84 ? 1.746 7.169 1.970 1.00 97.19 84 GLY A C 1
ATOM 640 O O . GLY A 1 84 ? 1.352 6.187 1.339 1.00 97.19 84 GLY A O 1
ATOM 641 N N . TRP A 1 85 ? 2.854 7.827 1.640 1.00 96.50 85 TRP A N 1
ATOM 642 C CA . TRP A 1 85 ? 3.761 7.353 0.602 1.00 96.50 85 TRP A CA 1
ATOM 643 C C . TRP A 1 85 ? 5.218 7.686 0.877 1.00 96.50 85 TRP A C 1
ATOM 645 O O . TRP A 1 85 ? 5.560 8.701 1.485 1.00 96.50 85 TRP A O 1
ATOM 655 N N . TRP A 1 86 ? 6.076 6.827 0.346 1.00 95.44 86 TRP A N 1
ATOM 656 C CA . TRP A 1 86 ? 7.521 6.911 0.466 1.00 95.44 86 TRP A CA 1
ATOM 657 C C . TRP A 1 86 ? 8.186 6.471 -0.836 1.00 95.44 86 TRP A C 1
ATOM 659 O O . TRP A 1 86 ? 7.635 5.640 -1.554 1.00 95.44 86 TRP A O 1
ATOM 669 N N . ALA A 1 87 ? 9.358 7.022 -1.141 1.00 94.00 87 ALA A N 1
ATOM 670 C CA . ALA A 1 87 ? 10.222 6.544 -2.215 1.00 94.00 87 ALA A CA 1
ATOM 671 C C . ALA A 1 87 ? 11.653 7.037 -2.010 1.00 94.00 87 ALA A C 1
ATOM 673 O O . ALA A 1 87 ? 11.864 8.088 -1.401 1.00 94.00 87 ALA A O 1
ATOM 674 N N . GLU A 1 88 ? 12.613 6.346 -2.621 1.00 90.25 88 GLU A N 1
ATOM 675 C CA . GLU A 1 88 ? 14.034 6.711 -2.562 1.00 90.25 88 GLU A CA 1
ATOM 676 C C . GLU A 1 88 ? 14.318 8.067 -3.212 1.00 90.25 88 GLU A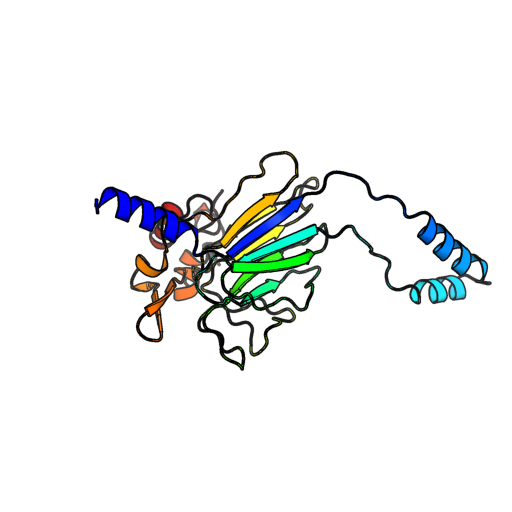 C 1
ATOM 678 O O . GLU A 1 88 ? 15.114 8.853 -2.707 1.00 90.25 88 GLU A O 1
ATOM 683 N N . ASN A 1 89 ? 13.670 8.358 -4.343 1.00 89.62 89 ASN A N 1
ATOM 684 C CA . ASN A 1 89 ? 14.022 9.498 -5.190 1.00 89.62 89 ASN A CA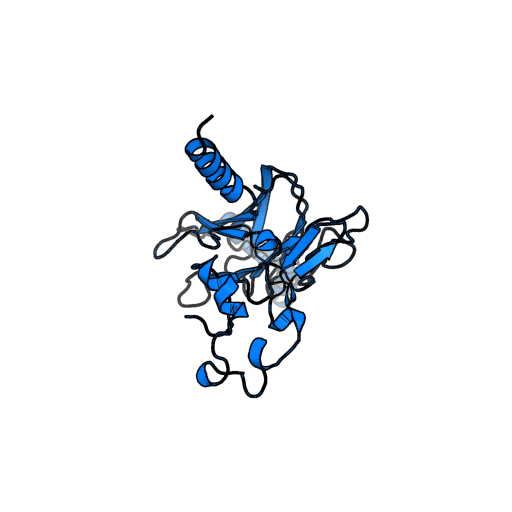 1
ATOM 685 C C . ASN A 1 89 ? 12.933 10.575 -5.289 1.00 89.62 89 ASN A C 1
ATOM 687 O O . ASN A 1 89 ? 12.883 11.320 -6.269 1.00 89.62 89 ASN A O 1
ATOM 691 N N . GLY A 1 90 ? 12.079 10.704 -4.270 1.00 88.94 90 GLY A N 1
ATOM 692 C CA . GLY A 1 90 ? 11.196 11.861 -4.129 1.00 88.94 90 GLY A CA 1
ATOM 693 C C . GLY A 1 90 ? 9.916 11.581 -3.352 1.00 88.94 90 GLY A C 1
ATOM 694 O O . GLY A 1 90 ? 9.163 10.665 -3.674 1.00 88.94 90 GLY A O 1
ATOM 695 N N . ILE A 1 91 ? 9.627 12.441 -2.376 1.00 92.81 91 ILE A N 1
ATOM 696 C CA . ILE A 1 91 ? 8.464 12.330 -1.489 1.00 92.81 91 ILE A CA 1
ATOM 697 C C . ILE A 1 91 ? 7.621 13.610 -1.640 1.00 92.81 91 ILE A C 1
ATOM 699 O O . ILE A 1 91 ? 7.738 14.544 -0.842 1.00 92.81 91 ILE A O 1
ATOM 703 N N . PRO A 1 92 ? 6.809 13.734 -2.711 1.00 90.81 92 PRO A N 1
ATOM 704 C CA . PRO A 1 92 ? 6.038 14.953 -2.940 1.00 90.81 92 PRO A CA 1
ATOM 705 C C . PRO A 1 92 ? 5.059 15.198 -1.789 1.00 90.81 92 PRO A C 1
A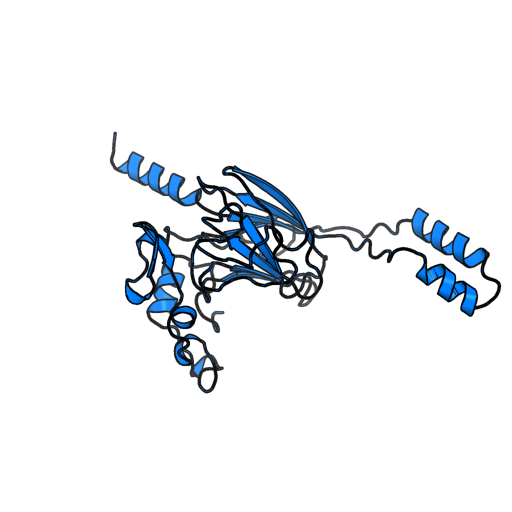TOM 707 O O . PRO A 1 92 ? 4.537 14.253 -1.206 1.00 90.81 92 PRO A O 1
ATOM 710 N N . ASN A 1 93 ? 4.794 16.470 -1.480 1.00 90.38 93 ASN A N 1
ATOM 711 C CA . ASN A 1 93 ? 3.889 16.913 -0.408 1.00 90.38 93 ASN A CA 1
ATOM 712 C C . ASN A 1 93 ? 4.166 16.297 0.984 1.00 90.38 93 ASN A C 1
ATOM 714 O O . ASN A 1 93 ? 3.246 16.220 1.794 1.00 90.38 93 ASN A O 1
ATOM 718 N N . GLY A 1 94 ? 5.396 15.851 1.263 1.00 92.69 94 GLY A N 1
ATOM 719 C CA . GLY A 1 94 ? 5.770 15.279 2.564 1.00 92.69 94 GLY A CA 1
ATOM 720 C C . GLY A 1 94 ? 5.250 13.860 2.818 1.00 92.69 94 GLY A C 1
ATOM 721 O O . GLY A 1 94 ? 5.290 13.385 3.945 1.00 92.69 94 GLY A O 1
ATOM 722 N N . GLY A 1 95 ? 4.762 13.142 1.801 1.00 95.50 95 GLY A N 1
ATOM 723 C CA . GLY A 1 95 ? 4.530 11.700 1.958 1.00 95.50 95 GLY A CA 1
ATOM 724 C C . GLY A 1 95 ? 3.232 11.326 2.661 1.00 95.50 95 GLY A C 1
ATOM 725 O O . GLY A 1 95 ? 3.109 10.204 3.140 1.00 95.50 95 GLY A O 1
ATOM 726 N N . GLY A 1 96 ? 2.264 12.235 2.765 1.00 96.69 96 GLY A N 1
ATOM 727 C CA . GLY A 1 96 ? 0.963 11.894 3.326 1.00 96.69 96 GLY A CA 1
ATOM 728 C C . GLY A 1 96 ? -0.092 12.974 3.140 1.00 96.69 96 GLY A C 1
ATOM 729 O O . GLY A 1 96 ? 0.215 14.135 2.860 1.00 96.69 96 GLY A O 1
ATOM 730 N N . THR A 1 97 ? -1.357 12.568 3.231 1.00 96.69 97 THR A N 1
ATOM 731 C CA . THR A 1 97 ? -2.514 13.470 3.198 1.00 96.69 97 THR A CA 1
ATOM 732 C C . THR A 1 97 ? -3.727 12.827 3.871 1.00 96.69 97 THR A C 1
ATOM 734 O O . THR A 1 97 ? -3.701 11.635 4.178 1.00 96.69 97 THR A O 1
ATOM 737 N N . THR A 1 98 ? -4.806 13.585 4.065 1.00 97.19 98 THR A N 1
ATOM 738 C CA . THR A 1 98 ? -6.121 13.062 4.457 1.00 97.19 98 THR A CA 1
ATOM 739 C C . THR A 1 98 ? -7.086 13.003 3.271 1.00 97.19 98 THR A C 1
ATOM 741 O O . THR A 1 98 ? -7.092 13.886 2.413 1.00 97.19 98 THR A O 1
ATOM 744 N N . LEU A 1 99 ? -7.927 11.966 3.225 1.00 98.19 99 LEU A N 1
ATOM 745 C CA . LEU A 1 99 ? -9.031 11.832 2.278 1.00 98.19 99 LEU A CA 1
ATOM 746 C C . LEU A 1 99 ? -10.313 11.420 3.011 1.00 98.19 99 LEU A C 1
ATOM 748 O O . LEU A 1 99 ? -10.421 10.311 3.537 1.00 98.19 99 LEU A O 1
ATOM 752 N N . ASN A 1 100 ? -11.323 12.292 2.980 1.00 98.06 100 ASN A N 1
ATOM 753 C CA . ASN A 1 100 ? -12.695 11.924 3.343 1.00 98.06 100 ASN A CA 1
ATOM 754 C C . ASN A 1 100 ? -13.245 10.851 2.386 1.00 98.06 100 ASN A C 1
ATOM 756 O O . ASN A 1 100 ? -12.688 10.630 1.308 1.00 98.06 100 ASN A O 1
ATOM 760 N N . ALA A 1 101 ? -14.335 10.186 2.772 1.00 96.62 101 ALA A N 1
ATOM 761 C CA . ALA A 1 101 ? -15.040 9.254 1.892 1.00 96.62 101 ALA A CA 1
ATOM 762 C C . ALA A 1 101 ?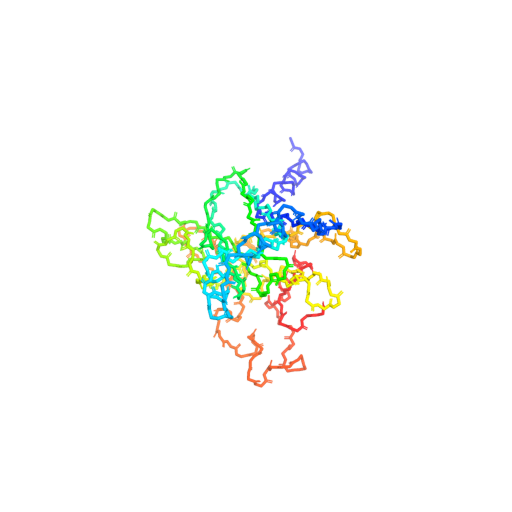 -15.413 9.940 0.562 1.00 96.62 101 ALA A C 1
ATOM 764 O O . ALA A 1 101 ? -15.902 11.070 0.560 1.00 96.62 101 ALA A O 1
ATOM 765 N N . GLY A 1 102 ? -15.122 9.290 -0.566 1.00 93.75 102 GLY A N 1
ATOM 766 C CA . GLY A 1 102 ? -15.347 9.815 -1.919 1.00 93.75 102 GLY A CA 1
ATOM 767 C C . GLY A 1 102 ? -14.357 10.893 -2.383 1.00 93.75 102 GLY A C 1
ATOM 768 O O . GLY A 1 102 ? -14.365 11.265 -3.558 1.00 93.75 102 GLY A O 1
ATOM 769 N N . ALA A 1 103 ? -13.487 11.403 -1.506 1.00 96.94 103 ALA A N 1
ATOM 770 C CA . ALA A 1 103 ? -12.531 12.445 -1.863 1.00 96.94 103 ALA A CA 1
ATOM 771 C C . ALA A 1 103 ? -11.360 11.893 -2.691 1.00 96.94 103 ALA A C 1
ATOM 773 O O . ALA A 1 103 ? -11.025 10.706 -2.646 1.00 96.94 103 ALA A O 1
ATOM 774 N N . SER A 1 104 ? -10.686 12.786 -3.421 1.00 96.06 104 SER A N 1
ATOM 775 C CA . SER A 1 104 ? -9.475 12.437 -4.161 1.00 96.06 104 SER A CA 1
ATOM 776 C C . SER A 1 104 ? -8.392 13.505 -4.067 1.00 96.06 104 SER A C 1
ATOM 778 O O . SER A 1 104 ? -8.673 14.686 -3.864 1.00 96.06 104 SER A O 1
ATOM 780 N N . LYS A 1 105 ? -7.139 13.087 -4.250 1.00 95.62 105 LYS A N 1
ATOM 781 C CA . LYS A 1 105 ? -5.968 13.962 -4.315 1.00 95.62 105 LYS A CA 1
ATOM 782 C C . LYS A 1 105 ? -5.056 13.510 -5.442 1.00 95.62 105 LYS A C 1
ATOM 784 O O . LYS A 1 105 ? -4.746 12.330 -5.556 1.00 95.62 105 LYS A O 1
ATOM 789 N N . THR A 1 106 ? -4.587 14.459 -6.245 1.00 94.44 106 THR A N 1
ATOM 790 C CA . THR A 1 106 ? -3.539 14.190 -7.237 1.00 94.44 106 THR A CA 1
ATOM 791 C C . THR A 1 106 ? -2.179 14.554 -6.659 1.00 94.44 106 THR A C 1
ATOM 793 O O . THR A 1 106 ? -1.992 15.666 -6.156 1.00 94.44 106 THR A O 1
ATOM 796 N N . ILE A 1 107 ? -1.228 13.628 -6.748 1.00 93.94 107 ILE A N 1
ATOM 797 C CA . ILE A 1 107 ? 0.183 13.844 -6.437 1.00 93.94 107 ILE A CA 1
ATOM 798 C C . ILE A 1 107 ? 1.014 13.714 -7.714 1.00 93.94 107 ILE A C 1
ATOM 800 O O . ILE A 1 107 ? 0.644 13.011 -8.654 1.00 93.94 107 ILE A O 1
ATOM 804 N N . ARG A 1 108 ? 2.136 14.434 -7.755 1.00 92.69 108 ARG A N 1
ATOM 805 C CA . ARG A 1 108 ? 3.055 14.446 -8.896 1.00 92.69 108 ARG A CA 1
ATOM 806 C C . ARG A 1 108 ? 4.403 13.896 -8.465 1.00 92.69 108 ARG A C 1
ATOM 808 O O . ARG A 1 108 ? 5.114 14.570 -7.718 1.00 92.69 108 ARG A O 1
ATOM 815 N N . VAL A 1 109 ? 4.735 12.701 -8.936 1.00 91.62 109 VAL A N 1
ATOM 816 C CA . VAL A 1 109 ? 5.969 11.981 -8.592 1.00 91.62 109 VAL A CA 1
ATOM 817 C C . VAL A 1 109 ? 7.003 12.105 -9.722 1.00 91.62 109 VAL A C 1
ATOM 819 O O . VAL A 1 109 ? 6.632 12.429 -10.859 1.00 91.62 109 VAL A O 1
ATOM 822 N N . PRO A 1 110 ? 8.301 11.886 -9.448 1.00 91.31 110 PRO A N 1
ATOM 823 C CA . PRO A 1 110 ? 9.315 11.732 -10.490 1.00 91.31 110 PRO A CA 1
ATOM 824 C C . PRO A 1 110 ? 8.897 10.732 -11.578 1.00 91.31 110 PRO A C 1
ATOM 826 O O . PRO A 1 110 ? 8.226 9.741 -11.314 1.00 91.31 110 PRO A O 1
ATOM 829 N N . ASN A 1 111 ? 9.315 10.961 -12.821 1.00 88.38 111 ASN A N 1
ATOM 830 C CA . ASN A 1 111 ? 9.024 10.037 -13.925 1.00 88.38 111 ASN A CA 1
ATOM 831 C C . ASN A 1 111 ? 9.664 8.651 -13.762 1.00 88.38 111 ASN A C 1
ATOM 833 O O . ASN A 1 111 ? 9.176 7.688 -14.340 1.00 88.38 111 ASN A O 1
ATOM 837 N N . ASN A 1 112 ? 10.779 8.590 -13.041 1.00 89.19 112 ASN A N 1
ATOM 838 C CA . ASN A 1 112 ? 11.549 7.397 -12.712 1.00 89.19 112 ASN A CA 1
ATOM 839 C C . ASN A 1 112 ? 11.404 7.056 -11.220 1.00 89.19 112 ASN A C 1
ATOM 841 O O . ASN A 1 112 ? 12.390 6.716 -10.570 1.00 89.19 112 ASN A O 1
ATOM 845 N N . TRP A 1 113 ? 10.213 7.264 -10.647 1.00 91.50 113 TRP A N 1
ATOM 846 C CA . TRP A 1 113 ? 9.955 7.028 -9.225 1.00 91.50 113 TRP A CA 1
ATOM 847 C C . TRP A 1 113 ? 10.360 5.597 -8.841 1.00 91.50 113 TRP A C 1
ATOM 849 O O . TRP A 1 113 ? 9.811 4.636 -9.382 1.00 91.50 113 TRP A O 1
ATOM 859 N N . SER A 1 114 ? 11.367 5.476 -7.973 1.00 88.56 114 SER A N 1
ATOM 860 C CA . SER A 1 114 ? 12.040 4.218 -7.628 1.00 88.56 114 SER A CA 1
ATOM 861 C C . SER A 1 114 ? 11.666 3.801 -6.216 1.00 88.56 114 SER A C 1
ATOM 863 O O . SER A 1 114 ? 11.669 4.635 -5.304 1.00 88.56 114 SER A O 1
ATOM 865 N N . THR A 1 115 ? 11.339 2.520 -6.047 1.00 89.38 115 THR A N 1
ATOM 866 C CA . THR A 1 115 ? 10.913 1.947 -4.762 1.00 89.38 115 THR A CA 1
ATOM 867 C C . THR A 1 115 ? 9.749 2.742 -4.149 1.00 89.38 115 THR A C 1
ATOM 869 O O . THR A 1 115 ? 9.676 2.953 -2.938 1.00 89.38 115 THR A O 1
ATOM 872 N N . GLY A 1 116 ? 8.841 3.230 -5.000 1.00 93.12 116 GLY A N 1
ATOM 873 C CA . GLY A 1 116 ? 7.677 4.002 -4.585 1.00 93.12 116 GLY A CA 1
ATOM 874 C C . GLY A 1 116 ? 6.672 3.108 -3.873 1.00 93.12 116 GLY A C 1
ATOM 875 O O . GLY A 1 116 ? 6.314 2.053 -4.386 1.00 93.12 116 GLY A O 1
ATOM 876 N N . ARG A 1 117 ? 6.213 3.520 -2.696 1.00 95.44 117 ARG A N 1
ATOM 877 C CA . ARG A 1 117 ? 5.236 2.797 -1.877 1.00 95.44 117 ARG A CA 1
ATOM 878 C C . ARG A 1 117 ? 4.103 3.732 -1.505 1.00 95.44 117 ARG A C 1
ATOM 880 O O . ARG A 1 117 ? 4.358 4.863 -1.100 1.00 95.44 117 ARG A O 1
ATOM 887 N N . ILE A 1 118 ? 2.870 3.259 -1.620 1.00 97.50 118 ILE A N 1
ATOM 888 C CA . ILE A 1 118 ? 1.666 3.952 -1.161 1.00 97.50 118 ILE A CA 1
ATOM 889 C C . ILE A 1 118 ? 0.872 2.996 -0.271 1.00 97.50 118 ILE A C 1
ATOM 891 O O . ILE A 1 118 ? 0.604 1.864 -0.664 1.00 97.50 118 ILE A O 1
ATOM 895 N N . CYS A 1 119 ? 0.469 3.460 0.906 1.00 97.12 119 CYS A N 1
ATOM 896 C CA . CYS A 1 119 ? -0.405 2.743 1.831 1.00 97.12 119 CYS A CA 1
ATOM 897 C C . CYS A 1 119 ? -1.569 3.643 2.274 1.00 97.12 119 CYS A C 1
ATOM 899 O O . CYS A 1 119 ? -1.596 4.845 1.987 1.00 97.12 119 CYS A O 1
ATOM 901 N N . ALA A 1 120 ? -2.542 3.073 2.983 1.00 97.31 120 ALA A N 1
ATOM 902 C CA . ALA A 1 120 ? -3.632 3.822 3.604 1.00 97.31 120 ALA A CA 1
ATOM 903 C C . ALA A 1 120 ? -3.600 3.634 5.120 1.00 97.31 120 ALA A C 1
ATOM 905 O O . ALA A 1 120 ? -3.638 2.503 5.595 1.00 97.31 120 ALA A O 1
ATOM 906 N N . ARG A 1 121 ? -3.577 4.732 5.880 1.00 98.12 121 ARG A N 1
ATOM 907 C CA . ARG A 1 121 ? -3.723 4.709 7.343 1.00 98.12 121 ARG A CA 1
ATOM 908 C C . ARG A 1 121 ? -5.187 4.843 7.731 1.00 98.12 121 ARG A C 1
ATOM 910 O O . ARG A 1 121 ? -5.944 5.534 7.037 1.00 98.12 121 ARG A O 1
ATOM 917 N N . THR A 1 122 ? -5.581 4.236 8.847 1.00 97.69 122 THR A N 1
ATOM 918 C CA . THR A 1 122 ? -6.973 4.249 9.330 1.00 97.69 122 THR A CA 1
ATOM 919 C C . THR A 1 122 ? -7.068 4.611 10.804 1.00 97.69 122 THR A C 1
ATOM 921 O O . THR A 1 122 ? -6.167 4.296 11.577 1.00 97.69 122 THR A O 1
ATOM 924 N N . GLY A 1 123 ? -8.197 5.205 11.202 1.00 96.50 123 GLY A N 1
ATOM 925 C CA . GLY A 1 123 ? -8.490 5.482 12.612 1.00 96.50 123 GLY A CA 1
ATOM 926 C C . GLY A 1 123 ? -7.516 6.467 13.260 1.00 96.50 123 GLY A C 1
ATOM 927 O O . GLY A 1 123 ? -7.190 6.298 14.425 1.00 96.50 123 GLY A O 1
ATOM 928 N N . CYS A 1 124 ? -7.004 7.443 12.502 1.00 97.19 124 CYS A N 1
ATOM 929 C CA . CYS A 1 124 ? -6.090 8.450 13.036 1.00 97.19 124 CYS A CA 1
ATOM 930 C C . CYS A 1 124 ? -6.850 9.519 13.836 1.00 97.19 124 CYS A C 1
ATOM 932 O O . CYS A 1 124 ? -7.853 10.059 13.359 1.00 97.19 124 CYS A O 1
ATOM 934 N N . ASP A 1 125 ? -6.358 9.837 15.033 1.00 95.19 125 ASP A N 1
ATOM 935 C CA . ASP A 1 125 ? -6.853 10.942 15.859 1.00 95.19 125 ASP A CA 1
ATOM 936 C C . ASP A 1 125 ? -6.227 12.301 15.466 1.00 95.19 125 ASP A C 1
ATOM 938 O O . ASP A 1 125 ? -5.449 12.408 14.514 1.00 95.19 125 ASP A O 1
ATOM 942 N N . GLY A 1 126 ? -6.553 13.367 16.207 1.00 93.25 126 GLY A N 1
ATOM 943 C CA . GLY A 1 126 ? -6.001 14.711 15.975 1.00 93.25 126 GLY A CA 1
ATOM 944 C C . GLY A 1 126 ? -4.489 14.844 16.216 1.00 93.25 126 GLY A C 1
ATOM 945 O O . GLY A 1 126 ? -3.907 15.861 15.851 1.00 93.25 126 GLY A O 1
ATOM 946 N N . LYS A 1 127 ? -3.848 13.830 16.810 1.00 95.00 127 LYS A N 1
ATOM 947 C CA . LYS A 1 127 ? -2.396 13.733 17.015 1.00 95.00 127 LYS A CA 1
ATOM 948 C C . LYS A 1 127 ? -1.743 12.743 16.038 1.00 95.00 127 LYS A C 1
ATOM 950 O O . LYS A 1 127 ? -0.548 12.484 16.156 1.00 95.00 127 LYS A O 1
ATOM 955 N N . PHE A 1 128 ? -2.509 12.211 15.079 1.00 95.00 128 PHE A N 1
ATOM 956 C CA . PHE A 1 128 ? -2.106 11.171 14.129 1.00 95.00 128 PHE A CA 1
ATOM 957 C C . PHE A 1 128 ? -1.658 9.856 14.779 1.00 95.00 128 PHE A C 1
ATOM 959 O O . PHE A 1 128 ? -0.904 9.092 14.177 1.00 95.00 128 PHE A O 1
ATOM 966 N N . ASN A 1 129 ? -2.183 9.539 15.965 1.00 95.12 129 ASN A N 1
ATOM 967 C CA . ASN A 1 129 ? -2.156 8.166 16.456 1.00 95.12 129 ASN A CA 1
ATOM 968 C C . ASN A 1 129 ? -3.176 7.373 15.634 1.00 95.12 129 ASN A C 1
ATOM 970 O O . ASN A 1 129 ? -4.378 7.613 15.751 1.00 95.12 129 ASN A O 1
ATOM 974 N N . CYS A 1 130 ? -2.701 6.488 14.761 1.00 96.62 130 CYS A N 1
ATOM 975 C CA . CYS A 1 130 ? -3.539 5.705 13.855 1.00 96.62 130 CYS A CA 1
ATOM 976 C C . CYS A 1 130 ? -3.726 4.278 14.377 1.00 96.62 130 CYS A C 1
ATOM 978 O O . CYS A 1 130 ? -2.800 3.684 14.918 1.00 96.62 130 CYS A O 1
ATOM 980 N N . GLU A 1 131 ? -4.905 3.691 14.157 1.00 96.50 131 GLU A N 1
ATOM 981 C CA . GLU A 1 131 ? -5.142 2.272 14.458 1.00 96.50 131 GLU A CA 1
ATOM 982 C C . GLU A 1 131 ? -4.328 1.346 13.542 1.00 96.50 131 GLU A C 1
ATOM 984 O O . GLU A 1 131 ? -3.983 0.234 13.943 1.00 96.50 131 GLU A O 1
ATOM 989 N N . THR A 1 132 ? -4.047 1.785 12.306 1.00 97.69 132 THR A N 1
ATOM 990 C CA . THR A 1 132 ? -3.198 1.052 11.355 1.00 97.69 132 THR A CA 1
ATOM 991 C C . THR A 1 132 ? -2.344 1.986 10.499 1.00 97.69 132 THR A C 1
ATOM 993 O O . THR A 1 132 ? -2.784 3.078 10.121 1.00 97.69 132 THR A O 1
ATOM 996 N N . GLY A 1 133 ? -1.138 1.524 10.152 1.00 96.50 133 GLY A N 1
ATOM 997 C CA . GLY A 1 133 ? -0.245 2.165 9.184 1.00 96.50 133 GLY A CA 1
ATOM 998 C C . GLY A 1 133 ? 0.395 3.466 9.666 1.00 96.50 133 GLY A C 1
ATOM 999 O O . GLY A 1 133 ? 0.895 4.233 8.843 1.00 96.50 133 GLY A O 1
ATOM 1000 N N . GLY A 1 134 ? 0.358 3.755 10.971 1.00 96.69 134 GLY A N 1
ATOM 1001 C CA . GLY A 1 134 ? 0.896 4.994 11.527 1.00 96.69 134 GLY A CA 1
ATOM 1002 C C . GLY A 1 134 ? 2.330 5.253 11.056 1.00 96.69 134 GLY A C 1
ATOM 1003 O O . GLY A 1 134 ? 3.125 4.332 10.917 1.00 96.69 134 GLY A O 1
ATOM 1004 N N . CYS A 1 135 ? 2.672 6.510 10.778 1.00 95.25 135 CYS A N 1
ATOM 1005 C CA . CYS A 1 135 ? 4.030 6.911 10.382 1.00 95.25 135 CYS A CA 1
ATOM 1006 C C . CYS A 1 135 ? 4.605 7.968 11.341 1.00 95.25 135 CYS A C 1
ATOM 1008 O O . CYS A 1 135 ? 5.445 8.787 10.972 1.00 95.25 135 CYS A O 1
ATOM 1010 N N . GLY A 1 136 ? 4.147 7.937 12.594 1.00 91.38 136 GLY A N 1
ATOM 1011 C CA . GLY A 1 136 ? 4.380 8.962 13.608 1.00 91.38 136 GLY A CA 1
ATOM 1012 C C . GLY A 1 136 ? 3.258 10.001 13.665 1.00 91.38 136 GLY A C 1
ATOM 1013 O O . GLY A 1 136 ? 2.211 9.850 13.042 1.00 91.38 136 GLY A O 1
ATOM 1014 N N . ASN A 1 137 ? 3.502 11.073 14.414 1.00 92.88 137 ASN A N 1
ATOM 1015 C CA . ASN A 1 137 ? 2.474 12.006 14.884 1.00 92.88 137 ASN A CA 1
ATOM 1016 C C . ASN A 1 137 ? 2.196 13.155 13.891 1.00 92.88 137 ASN A C 1
ATOM 1018 O O . ASN A 1 137 ? 2.090 14.315 14.285 1.00 92.88 137 ASN A O 1
ATOM 1022 N N . SER A 1 138 ? 2.136 12.856 12.590 1.00 93.31 138 SER A N 1
ATOM 1023 C CA . SER A 1 138 ? 1.933 13.853 11.529 1.00 93.31 138 SER A CA 1
ATOM 1024 C C . SER A 1 138 ? 1.088 13.313 10.372 1.00 93.31 138 SER A C 1
ATOM 1026 O O . SER A 1 138 ? 1.127 12.124 10.036 1.00 93.31 138 SER A O 1
ATOM 1028 N N . GLU A 1 139 ? 0.346 14.202 9.701 1.00 95.31 139 GLU A N 1
ATOM 1029 C CA . GLU A 1 139 ? -0.306 13.869 8.429 1.00 95.31 139 GLU A CA 1
ATOM 1030 C C . GLU A 1 139 ? 0.735 13.509 7.370 1.00 95.31 139 GLU A C 1
ATOM 1032 O O . GLU A 1 139 ? 0.529 12.593 6.577 1.00 95.31 139 GLU A O 1
ATOM 1037 N N . ARG A 1 140 ? 1.852 14.230 7.356 1.00 96.12 140 ARG A N 1
ATOM 1038 C CA . ARG A 1 140 ? 2.960 13.999 6.438 1.00 96.12 140 ARG A CA 1
ATOM 1039 C C . ARG A 1 140 ? 3.904 12.993 7.074 1.00 96.12 140 ARG A C 1
ATOM 1041 O O . ARG A 1 140 ? 4.369 13.203 8.189 1.00 96.12 140 ARG A O 1
ATOM 1048 N N . CYS A 1 141 ? 4.167 11.892 6.377 1.00 95.38 141 CYS A N 1
ATOM 1049 C CA . CYS A 1 141 ? 5.081 10.871 6.882 1.00 95.38 141 CYS A CA 1
ATOM 1050 C C . CYS A 1 141 ? 6.553 11.302 6.808 1.00 95.38 141 CYS A C 1
ATOM 1052 O O . CYS A 1 141 ? 7.393 10.664 7.435 1.00 95.38 141 CYS A O 1
ATOM 1054 N N . ASP A 1 142 ? 6.868 12.360 6.051 1.00 91.25 142 ASP A N 1
ATOM 1055 C CA . ASP A 1 142 ? 8.168 13.040 5.996 1.00 91.25 142 ASP A CA 1
ATOM 1056 C C . ASP A 1 142 ? 9.360 12.072 5.891 1.00 91.25 142 ASP A C 1
ATOM 1058 O O . ASP A 1 142 ? 10.366 12.192 6.584 1.00 91.25 142 ASP A O 1
ATOM 1062 N N . GLY A 1 143 ? 9.235 11.075 5.009 1.00 88.62 143 GLY A N 1
ATOM 1063 C CA . GLY A 1 143 ? 10.291 10.091 4.756 1.00 88.62 143 GLY A CA 1
ATOM 1064 C C . GLY A 1 143 ? 10.233 8.824 5.603 1.00 88.62 143 GLY A C 1
ATOM 1065 O O . GLY A 1 143 ? 11.069 7.945 5.413 1.00 88.62 143 GLY A O 1
ATOM 1066 N N . LYS A 1 144 ? 9.229 8.666 6.466 1.00 92.81 144 LYS A N 1
ATOM 1067 C CA . LYS A 1 144 ? 8.957 7.409 7.174 1.00 92.81 144 LYS A CA 1
ATOM 1068 C C . LYS A 1 144 ? 8.068 6.499 6.328 1.00 92.81 144 LYS A C 1
ATOM 1070 O O . LYS A 1 144 ? 7.113 6.958 5.707 1.00 92.81 144 LYS A O 1
ATOM 1075 N N . THR A 1 145 ? 8.357 5.202 6.337 1.00 87.25 145 THR A N 1
ATOM 1076 C CA . THR A 1 145 ? 7.602 4.184 5.584 1.00 87.25 145 THR A CA 1
ATOM 1077 C C . THR A 1 145 ? 6.259 3.825 6.223 1.00 87.25 145 THR A C 1
ATOM 1079 O O . THR A 1 145 ? 5.375 3.332 5.531 1.00 87.25 145 THR A O 1
ATOM 1082 N N . GLY A 1 146 ? 6.104 4.101 7.521 1.00 90.88 146 GLY A N 1
ATOM 1083 C CA . GLY A 1 146 ? 4.946 3.695 8.317 1.00 90.88 146 GLY A CA 1
ATOM 1084 C C . GLY A 1 146 ? 5.071 2.287 8.903 1.00 90.88 146 GLY A C 1
ATOM 1085 O O . GLY A 1 146 ? 6.021 1.559 8.616 1.00 90.88 146 GLY A O 1
ATOM 1086 N N . GLU A 1 147 ? 4.119 1.942 9.765 1.00 94.19 147 GLU A N 1
ATOM 1087 C CA . GLU A 1 147 ? 3.971 0.625 10.390 1.00 94.19 147 GLU A CA 1
ATOM 1088 C C . GLU A 1 147 ? 3.599 -0.467 9.375 1.00 94.19 147 GLU A C 1
ATOM 1090 O O . GLU A 1 147 ? 2.827 -0.235 8.442 1.00 94.19 147 GLU A O 1
ATOM 1095 N N . THR A 1 148 ? 4.099 -1.683 9.606 1.00 93.44 148 THR A N 1
ATOM 1096 C CA . THR A 1 148 ? 3.749 -2.896 8.850 1.00 93.44 148 THR A CA 1
ATOM 1097 C C . THR A 1 148 ? 2.372 -3.445 9.261 1.00 93.44 148 THR A C 1
ATOM 1099 O O . THR A 1 148 ? 1.715 -2.949 10.187 1.00 93.44 148 THR A O 1
ATOM 1102 N N . GLY A 1 149 ? 1.886 -4.491 8.588 1.00 94.50 149 GLY A N 1
ATOM 1103 C CA . GLY A 1 149 ? 0.518 -4.982 8.794 1.00 94.50 149 GLY A CA 1
ATOM 1104 C C . GLY A 1 149 ? -0.495 -4.338 7.852 1.00 94.50 149 GLY A C 1
ATOM 1105 O O . GLY A 1 149 ? -1.683 -4.323 8.172 1.00 94.50 149 GLY A O 1
ATOM 1106 N N . VAL A 1 150 ? -0.045 -3.729 6.753 1.00 97.00 150 VAL A N 1
ATOM 1107 C CA . VAL A 1 150 ? -0.881 -2.918 5.861 1.00 97.00 150 VAL A CA 1
ATOM 1108 C C . VAL A 1 150 ? -0.683 -3.312 4.407 1.00 97.00 150 VAL A C 1
ATOM 1110 O O . VAL A 1 150 ? 0.397 -3.741 4.010 1.00 97.00 150 VAL A O 1
ATOM 1113 N N . THR A 1 151 ? -1.725 -3.104 3.608 1.00 98.19 151 THR A N 1
ATOM 1114 C CA . THR A 1 151 ? -1.656 -3.304 2.161 1.00 98.19 151 THR A CA 1
ATOM 1115 C C . THR A 1 151 ? -0.761 -2.234 1.538 1.00 98.19 151 THR A C 1
ATOM 1117 O O . THR A 1 151 ? -0.915 -1.044 1.838 1.00 98.19 151 THR A O 1
ATOM 1120 N N . LEU A 1 152 ? 0.130 -2.632 0.630 1.00 97.44 152 LEU A N 1
ATOM 1121 C CA . LEU A 1 152 ? 1.035 -1.722 -0.073 1.00 97.44 152 LEU A CA 1
ATOM 1122 C C . LEU A 1 152 ? 0.764 -1.713 -1.577 1.00 97.44 152 LEU A C 1
ATOM 1124 O O . LEU A 1 152 ? 0.630 -2.760 -2.199 1.00 97.44 152 LEU A O 1
ATOM 1128 N N . ALA A 1 153 ? 0.752 -0.527 -2.179 1.00 97.56 153 ALA A N 1
ATOM 1129 C CA . ALA A 1 153 ? 0.890 -0.341 -3.619 1.00 97.56 153 ALA A CA 1
ATOM 1130 C C . ALA A 1 153 ? 2.332 0.077 -3.935 1.00 97.56 153 ALA A C 1
ATOM 1132 O O . ALA A 1 153 ? 2.781 1.138 -3.494 1.00 97.56 153 ALA A O 1
ATOM 1133 N N . GLY A 1 154 ? 3.053 -0.767 -4.668 1.00 95.62 154 GLY A N 1
ATOM 1134 C CA . GLY A 1 154 ? 4.451 -0.582 -5.039 1.00 95.62 154 GLY A CA 1
ATOM 1135 C C . GLY A 1 154 ? 4.622 -0.112 -6.483 1.00 95.62 154 GLY A C 1
ATOM 1136 O O . GLY A 1 154 ? 3.841 -0.487 -7.357 1.00 95.62 154 GLY A O 1
ATOM 1137 N N . PHE A 1 155 ? 5.654 0.697 -6.733 1.00 94.75 155 PHE A N 1
ATOM 1138 C CA . PHE A 1 155 ? 5.952 1.299 -8.034 1.00 94.75 155 PHE A CA 1
ATOM 1139 C C . PHE A 1 155 ? 7.462 1.374 -8.295 1.00 94.75 155 PHE A C 1
ATOM 1141 O O . PHE A 1 155 ? 8.226 1.871 -7.468 1.00 94.75 155 PHE A O 1
ATOM 1148 N N . ASN A 1 156 ? 7.876 0.952 -9.488 1.00 91.19 156 ASN A N 1
ATOM 1149 C CA . ASN A 1 156 ? 9.205 1.171 -10.054 1.00 91.19 156 ASN A CA 1
ATOM 1150 C C . ASN A 1 156 ? 9.039 1.678 -11.488 1.00 91.19 156 ASN A C 1
ATOM 1152 O O . ASN A 1 156 ? 8.814 0.900 -12.414 1.00 91.19 156 ASN A O 1
ATOM 1156 N N . LEU A 1 157 ? 9.096 2.996 -11.670 1.00 91.56 157 LEU A N 1
ATOM 1157 C CA . LEU A 1 157 ? 8.802 3.632 -12.954 1.00 91.56 157 LEU A CA 1
ATOM 1158 C C . LEU A 1 157 ? 10.066 3.769 -13.805 1.00 91.56 157 LEU A C 1
ATOM 1160 O O . LEU A 1 157 ? 11.127 4.124 -13.289 1.00 91.56 157 LEU A O 1
ATOM 1164 N N . LYS A 1 158 ? 9.935 3.543 -15.116 1.00 88.62 158 LYS A N 1
ATOM 1165 C CA . LYS A 1 158 ? 11.034 3.578 -16.095 1.00 88.62 158 LYS A CA 1
ATOM 1166 C C . LYS A 1 158 ? 12.281 2.790 -15.668 1.00 88.62 158 LYS A C 1
ATOM 1168 O O . LYS A 1 158 ? 13.396 3.293 -15.809 1.00 88.62 158 LYS A O 1
ATOM 1173 N N . LYS A 1 159 ? 12.102 1.589 -15.111 1.00 82.44 159 LYS A N 1
ATOM 1174 C CA . LYS A 1 159 ? 13.200 0.837 -14.482 1.00 82.44 159 LYS A CA 1
ATOM 1175 C C . LYS A 1 159 ? 13.938 -0.078 -15.460 1.00 82.44 159 LYS A C 1
ATOM 1177 O O . LYS A 1 159 ? 15.141 0.080 -15.622 1.00 82.44 159 LYS A O 1
ATOM 1182 N N . ILE A 1 160 ? 13.224 -1.003 -16.100 1.00 83.06 160 ILE A N 1
ATOM 1183 C CA . ILE A 1 160 ? 13.778 -1.991 -17.043 1.00 83.06 160 ILE A CA 1
ATOM 1184 C C . ILE A 1 160 ? 13.252 -1.637 -18.430 1.00 83.06 160 ILE A C 1
ATOM 1186 O O . ILE A 1 160 ? 12.040 -1.532 -18.602 1.00 83.06 160 ILE A O 1
ATOM 1190 N N . ASP A 1 161 ? 14.145 -1.364 -19.380 1.00 86.62 161 ASP A N 1
ATOM 1191 C CA . ASP A 1 161 ? 13.815 -0.954 -20.758 1.00 86.62 161 ASP A CA 1
ATOM 1192 C C . ASP A 1 161 ? 12.844 0.237 -20.855 1.00 86.62 161 ASP A C 1
ATOM 1194 O O . ASP A 1 161 ? 12.089 0.400 -21.811 1.00 86.62 161 ASP A O 1
ATOM 1198 N N . GLY A 1 162 ? 12.846 1.099 -19.833 1.00 84.12 162 GLY A N 1
ATOM 1199 C CA . GLY A 1 162 ? 11.929 2.235 -19.741 1.00 84.12 162 GLY A CA 1
ATOM 1200 C C . GLY A 1 162 ? 10.487 1.874 -19.360 1.00 84.12 162 GLY A C 1
ATOM 1201 O O . GLY A 1 162 ? 9.647 2.777 -19.334 1.00 84.12 162 GLY A O 1
ATOM 1202 N N . ASN A 1 163 ? 10.212 0.614 -19.009 1.00 86.06 163 ASN A N 1
ATOM 1203 C CA . ASN A 1 163 ? 8.909 0.145 -18.545 1.00 86.06 163 ASN A CA 1
ATOM 1204 C C . ASN A 1 163 ? 8.621 0.556 -17.097 1.00 86.06 163 ASN A C 1
ATOM 1206 O O . ASN A 1 163 ? 9.522 0.685 -16.259 1.00 86.06 163 ASN A O 1
ATOM 1210 N N . ASP A 1 164 ? 7.333 0.746 -16.818 1.00 90.06 164 ASP A N 1
ATOM 1211 C CA . ASP A 1 164 ? 6.813 0.968 -15.476 1.00 90.06 164 ASP A CA 1
ATOM 1212 C C . ASP A 1 164 ? 6.344 -0.365 -14.888 1.00 90.06 164 ASP A C 1
ATOM 1214 O O . ASP A 1 164 ? 5.564 -1.082 -15.510 1.00 90.06 164 ASP A O 1
ATOM 1218 N N . PHE A 1 165 ? 6.771 -0.657 -13.664 1.00 91.06 165 PHE A N 1
ATOM 1219 C CA . PHE A 1 165 ? 6.323 -1.811 -12.897 1.00 91.06 165 PHE A CA 1
ATOM 1220 C C . PHE A 1 165 ? 5.520 -1.328 -11.701 1.00 91.06 165 PHE A C 1
ATOM 1222 O O . PHE A 1 165 ? 5.911 -0.381 -11.012 1.00 91.06 165 PHE A O 1
ATOM 1229 N N . TYR A 1 166 ? 4.397 -1.981 -11.449 1.00 93.56 166 TYR A N 1
ATOM 1230 C CA . TYR A 1 166 ? 3.543 -1.698 -10.310 1.00 93.56 166 TYR A CA 1
ATOM 1231 C C . TYR A 1 166 ? 2.960 -3.000 -9.778 1.00 93.56 166 TYR A C 1
ATOM 1233 O O . TYR A 1 166 ? 2.753 -3.947 -10.530 1.00 93.56 166 TYR A O 1
ATOM 1241 N N . HIS A 1 167 ? 2.714 -3.045 -8.477 1.00 94.44 167 HIS A N 1
ATOM 1242 C CA . HIS A 1 167 ? 2.149 -4.216 -7.821 1.00 94.44 167 HIS A CA 1
ATOM 1243 C C . HIS A 1 167 ? 1.344 -3.813 -6.589 1.00 94.44 167 HIS A C 1
ATOM 1245 O O . HIS A 1 167 ? 1.585 -2.761 -5.995 1.00 94.44 167 HIS A O 1
ATOM 1251 N N . VAL A 1 168 ? 0.414 -4.668 -6.175 1.00 97.12 168 VAL A N 1
ATOM 1252 C CA . VAL A 1 168 ? -0.179 -4.613 -4.835 1.00 97.12 168 VAL A CA 1
ATOM 1253 C C . VAL A 1 168 ? 0.404 -5.761 -4.024 1.00 97.12 168 VAL A C 1
ATOM 1255 O O . VAL A 1 168 ? 0.500 -6.878 -4.522 1.00 97.12 168 VAL A O 1
ATOM 1258 N N . SER A 1 169 ? 0.834 -5.482 -2.799 1.00 96.69 169 SER A N 1
ATOM 1259 C CA . SER A 1 169 ? 1.459 -6.453 -1.908 1.00 96.69 169 SER A CA 1
ATOM 1260 C C . SER A 1 169 ? 0.700 -6.560 -0.591 1.00 96.69 169 SER A C 1
ATOM 1262 O O . SER A 1 169 ? 0.366 -5.558 0.046 1.00 96.69 169 SER A O 1
ATOM 1264 N N . LEU A 1 170 ? 0.456 -7.811 -0.213 1.00 97.31 170 LEU A N 1
ATOM 1265 C CA . LEU A 1 170 ? -0.112 -8.291 1.043 1.00 97.31 170 LEU A CA 1
ATOM 1266 C C . LEU A 1 170 ? 0.937 -9.049 1.869 1.00 97.31 170 LEU A C 1
ATOM 1268 O O . LEU A 1 170 ? 0.603 -9.651 2.887 1.00 97.31 170 LEU A O 1
ATOM 1272 N N . ILE A 1 171 ? 2.207 -9.006 1.451 1.00 95.56 171 ILE A N 1
ATOM 1273 C CA . ILE A 1 171 ? 3.338 -9.614 2.165 1.00 95.56 171 ILE A CA 1
ATOM 1274 C C . ILE A 1 171 ? 3.461 -9.045 3.582 1.00 95.56 171 ILE A C 1
ATOM 1276 O O . ILE A 1 171 ? 3.760 -9.783 4.518 1.00 95.56 171 ILE A O 1
ATOM 1280 N N . ASP A 1 172 ? 3.170 -7.755 3.758 1.00 92.50 172 ASP A N 1
ATOM 1281 C CA . ASP A 1 172 ? 3.139 -7.106 5.071 1.00 92.50 172 ASP A CA 1
ATOM 1282 C C . ASP A 1 172 ? 1.770 -7.233 5.757 1.00 92.50 172 ASP A C 1
ATOM 1284 O O . ASP A 1 172 ? 1.629 -6.839 6.906 1.00 92.50 172 ASP A O 1
ATOM 1288 N N . GLY A 1 173 ? 0.755 -7.792 5.097 1.00 97.00 173 GLY A N 1
ATOM 1289 C CA . GLY A 1 173 ? -0.609 -7.934 5.603 1.00 97.00 173 GLY A CA 1
ATOM 1290 C C . GLY A 1 173 ? -1.626 -7.036 4.895 1.00 97.00 173 GLY A C 1
ATOM 1291 O O . GLY A 1 173 ? -1.399 -6.525 3.802 1.00 97.00 173 GLY A O 1
ATOM 1292 N N . PHE A 1 174 ? -2.789 -6.873 5.523 1.00 98.06 174 PHE A N 1
ATOM 1293 C CA . PHE A 1 174 ? -3.947 -6.180 4.969 1.00 98.06 174 PHE A CA 1
ATOM 1294 C C . PHE A 1 174 ? -4.645 -5.331 6.029 1.00 98.06 174 PHE A C 1
ATOM 1296 O O . PHE A 1 174 ? -4.985 -5.809 7.109 1.00 98.06 174 PHE A O 1
ATOM 1303 N N . ASN A 1 175 ? -4.967 -4.090 5.687 1.00 97.81 175 ASN A N 1
ATOM 1304 C CA . ASN A 1 175 ? -5.827 -3.222 6.497 1.00 97.81 175 ASN A CA 1
ATOM 1305 C C . ASN A 1 175 ? -6.957 -2.610 5.655 1.00 97.81 175 ASN A C 1
ATOM 1307 O O . ASN A 1 175 ? -8.121 -2.629 6.048 1.00 97.81 175 ASN A O 1
ATOM 1311 N N . VAL A 1 176 ? -6.613 -2.114 4.468 1.00 96.94 176 VAL A N 1
ATOM 1312 C CA . VAL A 1 176 ? -7.517 -1.526 3.480 1.00 96.94 176 VAL A CA 1
ATOM 1313 C C . VAL A 1 176 ? -7.181 -2.123 2.122 1.00 96.94 176 VAL A C 1
ATOM 1315 O O . VAL A 1 176 ? -6.008 -2.276 1.786 1.00 96.94 176 VAL A O 1
ATOM 1318 N N . GLN A 1 177 ? -8.185 -2.431 1.306 1.00 96.75 177 GLN A N 1
ATOM 1319 C CA . GLN A 1 177 ? -7.924 -2.849 -0.067 1.00 96.75 177 GLN A CA 1
ATOM 1320 C C . GLN A 1 177 ? -7.362 -1.672 -0.874 1.00 96.75 177 GLN A C 1
ATOM 1322 O O . GLN A 1 177 ? -7.938 -0.582 -0.877 1.00 96.75 177 GLN A O 1
ATOM 1327 N N . ILE A 1 178 ? -6.269 -1.893 -1.601 1.00 97.69 178 ILE A N 1
ATOM 1328 C CA . ILE A 1 178 ? -5.724 -0.913 -2.542 1.00 97.69 178 ILE A CA 1
ATOM 1329 C C . ILE A 1 178 ? -5.823 -1.491 -3.945 1.00 97.69 178 ILE A C 1
ATOM 1331 O O . ILE A 1 178 ? -5.418 -2.625 -4.168 1.00 97.69 178 ILE A O 1
ATOM 1335 N N . ARG A 1 179 ? -6.355 -0.709 -4.887 1.00 96.12 179 ARG A N 1
ATOM 1336 C CA . ARG A 1 179 ? -6.337 -1.038 -6.316 1.00 96.12 179 ARG A CA 1
ATOM 1337 C C . ARG A 1 179 ? -5.443 -0.071 -7.067 1.00 96.12 179 ARG A C 1
ATOM 1339 O O . ARG A 1 179 ? -5.440 1.122 -6.762 1.00 96.12 179 ARG A O 1
ATOM 1346 N N . ILE A 1 180 ? -4.733 -0.563 -8.074 1.00 95.56 180 ILE A N 1
ATOM 1347 C CA . ILE A 1 180 ? -3.938 0.264 -8.984 1.00 95.56 180 ILE A CA 1
ATOM 1348 C C . ILE A 1 180 ? -4.570 0.172 -10.361 1.00 95.56 180 ILE A C 1
ATOM 1350 O O . ILE A 1 180 ? -4.711 -0.919 -10.900 1.00 95.56 180 ILE A O 1
ATOM 1354 N N . LYS A 1 181 ? -4.926 1.320 -10.936 1.00 93.19 181 LYS A N 1
ATOM 1355 C CA . LYS A 1 181 ? -5.462 1.423 -12.290 1.00 93.19 181 LYS A CA 1
ATOM 1356 C C . LYS A 1 181 ? -4.560 2.315 -13.142 1.00 93.19 181 LYS A C 1
ATOM 1358 O O . LYS A 1 181 ? -4.582 3.538 -12.969 1.00 93.19 181 LYS A O 1
ATOM 1363 N N . PRO A 1 182 ? -3.785 1.752 -14.075 1.00 89.81 182 PRO A N 1
ATOM 1364 C CA . PRO A 1 182 ? -3.094 2.555 -15.072 1.00 89.81 182 PRO A CA 1
ATOM 1365 C C . PRO A 1 182 ? -4.093 3.304 -15.964 1.00 89.81 182 PRO A C 1
ATOM 1367 O O . PRO A 1 182 ? -5.172 2.804 -16.282 1.00 89.81 182 PRO A O 1
ATOM 1370 N N . PHE A 1 183 ? -3.733 4.515 -16.375 1.00 84.25 183 PHE A N 1
ATOM 1371 C CA . PHE A 1 183 ? -4.466 5.322 -17.342 1.00 84.25 183 PHE A CA 1
ATOM 1372 C C . PHE A 1 183 ? -3.510 5.782 -18.447 1.00 84.25 183 PHE A C 1
ATOM 1374 O O . PHE A 1 183 ? -2.552 6.515 -18.184 1.00 84.25 183 PHE A O 1
ATOM 1381 N N . GLY A 1 184 ? -3.776 5.360 -19.684 1.00 79.12 184 GLY A N 1
ATOM 1382 C CA . GLY A 1 184 ? -2.827 5.480 -20.795 1.00 79.12 184 GLY A CA 1
ATOM 1383 C C . GLY A 1 184 ? -1.728 4.412 -20.738 1.00 79.12 184 GLY A C 1
ATOM 1384 O O . GLY A 1 184 ? -1.877 3.403 -20.055 1.00 79.12 184 GLY A O 1
ATOM 1385 N N . GLY A 1 185 ? -0.618 4.657 -21.439 1.00 74.12 185 GLY A N 1
ATOM 1386 C CA . GLY A 1 185 ? 0.454 3.671 -21.624 1.00 74.12 185 GLY A CA 1
ATOM 1387 C C . GLY A 1 185 ? 0.153 2.647 -22.726 1.00 74.12 185 GLY A C 1
ATOM 1388 O O . GLY A 1 185 ? -0.964 2.572 -23.229 1.00 74.12 185 GLY A O 1
ATOM 1389 N N . ASN A 1 186 ? 1.180 1.890 -23.111 1.00 72.62 186 ASN A N 1
ATOM 1390 C CA . ASN A 1 186 ? 1.101 0.795 -24.081 1.00 72.62 186 ASN A CA 1
ATOM 1391 C C . ASN A 1 186 ? 1.587 -0.497 -23.399 1.00 72.62 186 ASN A C 1
ATOM 1393 O O . ASN A 1 186 ? 2.411 -0.423 -22.488 1.00 72.62 186 ASN A O 1
ATOM 1397 N N . GLY A 1 187 ? 1.133 -1.662 -23.868 1.00 79.19 187 GLY A N 1
ATOM 1398 C CA . GLY A 1 187 ? 1.511 -2.971 -23.315 1.00 79.19 187 GLY A CA 1
ATOM 1399 C C . GLY A 1 187 ? 0.490 -3.529 -22.317 1.00 79.19 187 GLY A C 1
ATOM 1400 O O . GLY A 1 187 ? -0.698 -3.214 -22.388 1.00 79.19 187 GLY A O 1
ATOM 1401 N N . TYR A 1 188 ? 0.946 -4.382 -21.395 1.00 79.00 188 TYR A N 1
ATOM 1402 C CA . TYR A 1 188 ? 0.104 -4.997 -20.362 1.00 79.00 188 TYR A CA 1
ATOM 1403 C C . TYR A 1 188 ? -0.169 -4.014 -19.214 1.00 79.00 188 TYR A C 1
ATOM 1405 O O . TYR A 1 188 ? 0.556 -3.963 -18.226 1.00 79.00 188 TYR A O 1
ATOM 1413 N N . CYS A 1 189 ? -1.228 -3.214 -19.350 1.00 83.75 189 CYS A N 1
ATOM 1414 C CA . CYS A 1 189 ? -1.640 -2.209 -18.365 1.00 83.75 189 CYS A CA 1
ATOM 1415 C C . CYS A 1 189 ? -2.956 -2.609 -17.676 1.00 83.75 189 CYS A C 1
ATOM 1417 O O . CYS A 1 189 ? -4.004 -2.010 -17.918 1.00 83.75 189 CYS A O 1
ATOM 1419 N N . GLN A 1 190 ? -2.917 -3.647 -16.838 1.00 88.56 190 GLN A N 1
ATOM 1420 C CA . GLN A 1 190 ? -4.099 -4.149 -16.130 1.00 88.56 190 GLN A CA 1
ATOM 1421 C C . GLN A 1 190 ? -4.361 -3.411 -14.810 1.00 88.56 190 GLN A C 1
ATOM 1423 O O . GLN A 1 190 ? -3.431 -3.003 -14.112 1.00 88.56 190 GLN A O 1
ATOM 1428 N N . GLU A 1 191 ? -5.640 -3.254 -14.459 1.00 90.81 191 GLU A N 1
ATOM 1429 C CA . GLU A 1 191 ? -6.025 -2.890 -13.092 1.00 90.81 191 GLU A CA 1
ATOM 1430 C C . GLU A 1 191 ? -5.788 -4.096 -12.174 1.00 90.81 191 GLU A C 1
ATOM 1432 O O . GLU A 1 191 ? -6.253 -5.188 -12.492 1.00 90.81 191 GLU A O 1
ATOM 1437 N N . ILE A 1 192 ? -5.095 -3.887 -11.052 1.00 92.88 192 ILE A N 1
ATOM 1438 C CA . ILE A 1 192 ? -4.745 -4.937 -10.079 1.00 92.88 192 ILE A CA 1
ATOM 1439 C C . ILE A 1 192 ? -5.139 -4.542 -8.646 1.00 92.88 192 ILE A C 1
ATOM 1441 O O . ILE A 1 192 ? -5.504 -3.387 -8.389 1.00 92.88 192 ILE A O 1
ATOM 1445 N N . GLY A 1 193 ? -5.010 -5.466 -7.693 1.00 92.69 193 GLY A N 1
ATOM 1446 C CA . GLY A 1 193 ? -5.318 -5.272 -6.275 1.00 92.69 193 GLY A CA 1
ATOM 1447 C C . GLY A 1 193 ? -6.757 -5.629 -5.909 1.00 92.69 193 GLY A C 1
ATOM 1448 O O . GLY A 1 193 ? -7.307 -5.149 -4.905 1.00 92.69 193 GLY A O 1
ATOM 1449 N N . ARG A 1 194 ? -7.448 -6.394 -6.758 1.00 92.75 194 ARG A N 1
ATOM 1450 C CA . ARG A 1 194 ? -8.827 -6.792 -6.493 1.00 92.75 194 ARG A CA 1
ATOM 1451 C C . ARG A 1 194 ? -8.857 -8.022 -5.595 1.00 92.75 194 ARG A C 1
ATOM 1453 O O . ARG A 1 194 ? -8.508 -9.121 -6.003 1.00 92.75 194 ARG A O 1
ATOM 1460 N N . CYS A 1 195 ? -9.420 -7.837 -4.409 1.00 92.38 195 CYS A N 1
ATOM 1461 C CA . CYS A 1 195 ? -9.828 -8.935 -3.549 1.00 92.38 195 CYS A CA 1
ATOM 1462 C C . CYS A 1 195 ? -11.291 -9.321 -3.811 1.00 92.38 195 CYS A C 1
ATOM 1464 O O . CYS A 1 195 ? -12.137 -8.463 -4.078 1.00 92.38 195 CYS A O 1
ATOM 1466 N N . SER A 1 196 ? -11.584 -10.617 -3.733 1.00 92.25 196 SER A N 1
ATOM 1467 C CA . SER A 1 196 ? -12.934 -11.190 -3.797 1.00 92.25 196 SER A CA 1
ATOM 1468 C C . SER A 1 196 ? -13.760 -10.879 -2.546 1.00 92.25 196 SER A C 1
ATOM 1470 O O . SER A 1 196 ? -14.989 -10.875 -2.612 1.00 92.25 196 SER A O 1
ATOM 1472 N N . GLU A 1 197 ? -13.099 -10.556 -1.431 1.00 89.88 197 GLU A N 1
ATOM 1473 C CA . GLU A 1 197 ? -13.737 -10.155 -0.183 1.00 89.88 197 GLU A CA 1
ATOM 1474 C C . GLU A 1 197 ? -12.900 -9.181 0.659 1.00 89.88 197 GLU A C 1
ATOM 1476 O O . GLU A 1 197 ? -11.721 -8.945 0.390 1.00 89.88 197 GLU A O 1
ATOM 1481 N N . ASN A 1 198 ? -13.513 -8.622 1.709 1.00 90.50 198 ASN A N 1
ATOM 1482 C CA . ASN A 1 198 ? -12.789 -7.863 2.727 1.00 90.50 198 ASN A CA 1
ATOM 1483 C C . ASN A 1 198 ? -12.073 -8.825 3.687 1.00 90.50 198 ASN A C 1
ATOM 1485 O O . ASN A 1 198 ? -12.711 -9.458 4.534 1.00 90.50 198 ASN A O 1
ATOM 1489 N N . LEU A 1 199 ? -10.743 -8.869 3.605 1.00 95.38 199 LEU A N 1
ATOM 1490 C CA . LEU A 1 199 ? -9.927 -9.804 4.381 1.00 95.38 199 LEU A CA 1
ATOM 1491 C C . LEU A 1 199 ? -9.980 -9.572 5.896 1.00 95.38 199 LEU A C 1
ATOM 1493 O O . LEU A 1 199 ? -9.621 -10.467 6.651 1.00 95.38 199 LEU A O 1
ATOM 1497 N N . LEU A 1 200 ? -10.457 -8.417 6.379 1.00 95.56 200 LEU A N 1
ATOM 1498 C CA . LEU A 1 200 ? -10.637 -8.198 7.821 1.00 95.56 200 LEU A CA 1
ATOM 1499 C C . LEU A 1 200 ? -11.713 -9.109 8.429 1.00 95.56 200 LEU A C 1
ATOM 1501 O O . LEU A 1 200 ? -11.652 -9.410 9.623 1.00 95.56 200 LEU A O 1
ATOM 1505 N N . HIS A 1 201 ? -12.688 -9.551 7.628 1.00 93.00 201 HIS A N 1
ATOM 1506 C CA . HIS A 1 201 ? -13.769 -10.426 8.088 1.00 93.00 201 HIS A CA 1
ATOM 1507 C C . HIS A 1 201 ? -13.318 -11.886 8.168 1.00 93.00 201 HIS A C 1
ATOM 1509 O O . HIS A 1 201 ? -13.590 -12.565 9.158 1.00 93.00 201 HIS A O 1
ATOM 1515 N N . SER A 1 202 ? -12.602 -12.352 7.146 1.00 94.81 202 SER A N 1
ATOM 1516 C CA . SER A 1 202 ? -12.155 -13.741 7.011 1.00 94.81 202 SER A CA 1
ATOM 1517 C C . SER A 1 202 ? -10.737 -13.994 7.522 1.00 94.81 202 SER A C 1
ATOM 1519 O O . SER A 1 202 ? -10.275 -15.131 7.471 1.00 94.81 202 SER A O 1
ATOM 1521 N N . CYS A 1 203 ? -10.056 -12.964 8.038 1.00 97.12 203 CYS A N 1
ATOM 1522 C CA . CYS A 1 203 ? -8.704 -13.070 8.577 1.00 97.12 203 CYS A CA 1
ATOM 1523 C C . CYS A 1 203 ? -8.574 -14.274 9.532 1.00 97.12 203 CYS A C 1
ATOM 1525 O O . CYS A 1 203 ? -9.420 -14.432 10.416 1.00 97.12 203 CYS A O 1
ATOM 1527 N N . PRO A 1 204 ? -7.533 -15.116 9.425 1.00 96.31 204 PRO A N 1
ATOM 1528 C CA . PRO A 1 204 ? -7.287 -16.183 10.389 1.00 96.31 204 PRO A CA 1
ATOM 1529 C C . PRO A 1 204 ? -7.069 -15.627 11.801 1.00 96.31 204 PRO A C 1
ATOM 1531 O O . PRO A 1 204 ? -6.407 -14.607 11.973 1.00 96.31 204 PRO A O 1
ATOM 1534 N N . ASN A 1 205 ? -7.578 -16.304 12.837 1.00 94.31 205 ASN A N 1
ATOM 1535 C CA . ASN A 1 205 ? -7.524 -15.791 14.217 1.00 94.31 205 ASN A CA 1
ATOM 1536 C C . ASN A 1 205 ? -6.098 -15.467 14.698 1.00 94.31 205 ASN A C 1
ATOM 1538 O O . ASN A 1 205 ? -5.910 -14.460 15.372 1.00 94.31 205 ASN A O 1
ATOM 1542 N N . GLY A 1 206 ? -5.094 -16.255 14.297 1.00 93.56 206 GLY A N 1
ATOM 1543 C CA . GLY A 1 206 ? -3.688 -15.997 14.640 1.00 93.56 206 GLY A CA 1
ATOM 1544 C C . GLY A 1 206 ? -3.092 -14.731 14.006 1.00 93.56 206 GLY A C 1
ATOM 1545 O O . GLY A 1 206 ? -2.052 -14.260 14.456 1.00 93.56 206 GLY A O 1
ATOM 1546 N N . LEU A 1 207 ? -3.751 -14.163 12.992 1.00 97.12 207 LEU A N 1
ATOM 1547 C CA . LEU A 1 207 ? -3.294 -12.999 12.227 1.00 97.12 207 LEU A CA 1
ATOM 1548 C C . LEU A 1 207 ? -4.116 -11.728 12.501 1.00 97.12 207 LEU A C 1
ATOM 1550 O O . LEU A 1 207 ? -3.730 -10.635 12.086 1.00 97.12 207 LEU A O 1
ATOM 1554 N N . LYS A 1 208 ? -5.248 -11.840 13.208 1.00 97.00 208 LYS A N 1
ATOM 1555 C CA . LYS A 1 208 ? -6.109 -10.693 13.521 1.00 97.00 208 LYS A CA 1
ATOM 1556 C C . LYS A 1 208 ? -5.429 -9.737 14.494 1.00 97.00 208 LYS A C 1
ATOM 1558 O O . LYS A 1 208 ? -4.875 -10.144 15.516 1.00 97.00 208 LYS A O 1
ATOM 1563 N N . VAL A 1 209 ? -5.602 -8.445 14.241 1.00 97.25 209 VAL A N 1
ATOM 1564 C CA . VAL A 1 209 ? -5.393 -7.397 15.241 1.00 97.25 209 VAL A CA 1
ATOM 1565 C C . VAL A 1 209 ? -6.728 -6.743 15.549 1.00 97.25 209 VAL A C 1
ATOM 1567 O O . VAL A 1 209 ? -7.378 -6.173 14.671 1.00 97.25 209 VAL A O 1
ATOM 1570 N N . TYR A 1 210 ? -7.130 -6.843 16.814 1.00 95.38 210 TYR A N 1
ATOM 1571 C CA . TYR A 1 210 ? -8.415 -6.365 17.304 1.00 95.38 210 TYR A CA 1
ATOM 1572 C C . TYR A 1 210 ? -8.255 -5.042 18.057 1.00 95.38 210 TYR A C 1
ATOM 1574 O O . TYR A 1 210 ? -7.341 -4.887 18.875 1.00 95.38 210 TYR A O 1
ATOM 1582 N N . ARG A 1 211 ? -9.142 -4.086 17.784 1.00 94.69 211 ARG A N 1
ATOM 1583 C CA . ARG A 1 211 ? -9.276 -2.817 18.513 1.00 94.69 211 ARG A CA 1
ATOM 1584 C C . ARG A 1 211 ? -10.752 -2.453 18.569 1.00 94.69 211 ARG A C 1
ATOM 1586 O O . ARG A 1 211 ? -11.455 -2.642 17.582 1.00 94.69 211 ARG A O 1
ATOM 1593 N N . ASN A 1 212 ? -11.216 -1.931 19.702 1.00 90.56 212 ASN A N 1
ATOM 1594 C CA . ASN A 1 212 ? -12.556 -1.343 19.830 1.00 90.56 212 ASN A CA 1
ATOM 1595 C C . ASN A 1 212 ? -13.693 -2.234 19.286 1.00 90.56 212 ASN A C 1
ATOM 1597 O O . ASN A 1 212 ? -14.584 -1.757 18.591 1.00 90.56 212 ASN A O 1
ATOM 1601 N N . GLY A 1 213 ? -13.642 -3.544 19.550 1.00 91.88 213 GLY A N 1
ATOM 1602 C CA . GLY A 1 213 ? -14.704 -4.456 19.115 1.00 91.88 213 GLY A CA 1
ATOM 1603 C C . GLY A 1 213 ? -14.667 -4.856 17.633 1.00 91.88 213 GLY A C 1
ATOM 1604 O O . GLY A 1 213 ? -15.644 -5.420 17.149 1.00 91.88 213 GLY A O 1
ATOM 1605 N N . ARG A 1 214 ? -13.577 -4.591 16.896 1.00 94.69 214 ARG A N 1
ATOM 1606 C CA . ARG A 1 214 ? -13.435 -4.997 15.487 1.00 94.69 214 ARG A CA 1
ATOM 1607 C C . ARG A 1 214 ? -12.000 -5.360 15.101 1.00 94.69 214 ARG A C 1
ATOM 1609 O O . ARG A 1 214 ? -11.032 -4.883 15.693 1.00 94.69 214 ARG A O 1
ATOM 1616 N N . THR A 1 215 ? -11.856 -6.161 14.047 1.00 96.69 215 THR A N 1
ATOM 1617 C CA . THR A 1 215 ? -10.560 -6.399 13.395 1.00 96.69 215 THR A CA 1
ATOM 1618 C C . THR A 1 215 ? -10.158 -5.151 12.607 1.00 96.69 215 THR A C 1
ATOM 1620 O O . THR A 1 215 ? -10.896 -4.723 11.718 1.00 96.69 215 THR A O 1
ATOM 1623 N N . VAL A 1 216 ? -9.006 -4.556 12.925 1.00 96.81 216 VAL A N 1
ATOM 1624 C CA . VAL A 1 216 ? -8.508 -3.338 12.252 1.00 96.81 216 VAL A CA 1
ATOM 1625 C C . VAL A 1 216 ? -7.464 -3.631 11.181 1.00 96.81 216 VAL A C 1
ATOM 1627 O O . VAL A 1 216 ? -7.411 -2.920 10.183 1.00 96.81 216 V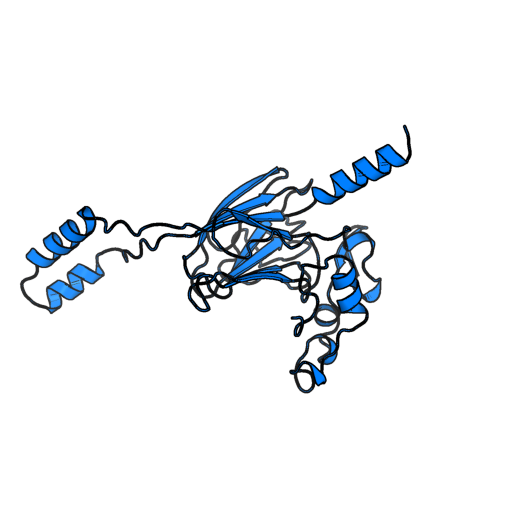AL A O 1
ATOM 1630 N N . LYS A 1 217 ? -6.678 -4.698 11.354 1.00 96.81 217 LYS A N 1
ATOM 1631 C CA . LYS A 1 217 ? -5.759 -5.233 10.345 1.00 96.81 217 LYS A CA 1
ATOM 1632 C C . LYS A 1 217 ? -5.648 -6.754 10.460 1.00 96.81 217 LYS A C 1
ATOM 1634 O O . LYS A 1 217 ? -5.877 -7.321 11.531 1.00 96.81 217 LYS A O 1
ATOM 1639 N N . CYS A 1 218 ? -5.304 -7.387 9.349 1.00 97.94 218 CYS A N 1
ATOM 1640 C CA . CYS A 1 218 ? -4.909 -8.781 9.241 1.00 97.94 218 CYS A CA 1
ATOM 1641 C C . CYS A 1 218 ? -3.414 -8.816 8.916 1.00 97.94 218 CYS A C 1
ATOM 1643 O O . CYS A 1 218 ? -3.014 -8.466 7.808 1.00 97.94 218 CYS A O 1
ATOM 1645 N N . GLU A 1 219 ? -2.577 -9.160 9.889 1.00 97.75 219 GLU A N 1
ATOM 1646 C CA . GLU A 1 219 ? -1.126 -9.222 9.690 1.00 97.75 219 GLU A CA 1
ATOM 1647 C C . GLU A 1 219 ? -0.757 -10.406 8.792 1.00 97.75 219 GLU A C 1
ATOM 1649 O O . GLU A 1 219 ? -1.461 -11.412 8.757 1.00 97.75 219 GLU A O 1
ATOM 1654 N N . SER A 1 220 ? 0.361 -10.320 8.074 1.00 96.75 220 SER A N 1
ATOM 1655 C CA . SER A 1 220 ? 0.942 -11.523 7.484 1.00 96.75 220 SER A CA 1
ATOM 1656 C C . SER A 1 220 ? 1.609 -12.374 8.565 1.00 96.75 220 SER A C 1
ATOM 1658 O O . SER A 1 220 ? 1.913 -11.900 9.664 1.00 96.75 220 SER A O 1
ATOM 1660 N N . ALA A 1 221 ? 1.892 -13.640 8.255 1.00 96.56 221 ALA A N 1
ATOM 1661 C CA . ALA A 1 221 ? 2.631 -14.500 9.175 1.00 96.56 221 ALA A CA 1
ATOM 1662 C C . ALA A 1 221 ? 4.034 -13.946 9.485 1.00 96.56 221 ALA A C 1
ATOM 1664 O O . ALA A 1 221 ? 4.480 -14.035 10.631 1.00 96.56 221 ALA A O 1
ATOM 1665 N N . CYS A 1 222 ? 4.696 -13.319 8.503 1.00 96.56 222 CYS A N 1
ATOM 1666 C CA . CYS A 1 222 ? 5.975 -12.648 8.719 1.00 96.56 222 CYS A CA 1
ATOM 1667 C C . CYS A 1 222 ? 5.828 -11.487 9.704 1.00 96.56 222 CYS A C 1
ATOM 1669 O O . CYS A 1 222 ? 6.489 -11.480 10.738 1.00 96.56 222 CYS A O 1
ATOM 1671 N N . THR A 1 223 ? 4.916 -10.545 9.439 1.00 95.81 223 THR A N 1
ATOM 1672 C CA . THR A 1 223 ? 4.695 -9.392 10.324 1.00 95.81 223 THR A CA 1
ATOM 1673 C C . THR A 1 223 ? 4.318 -9.823 11.737 1.00 95.81 223 THR A C 1
ATOM 1675 O O . THR A 1 223 ? 4.761 -9.211 12.704 1.00 95.81 223 THR A O 1
ATOM 1678 N N . LYS A 1 224 ? 3.529 -10.894 11.866 1.00 95.75 224 LYS A N 1
ATOM 1679 C CA . LYS A 1 224 ? 3.056 -11.380 13.161 1.00 95.75 224 LYS A CA 1
ATOM 1680 C C . LYS A 1 224 ? 4.150 -12.023 14.008 1.00 95.75 224 LYS A C 1
ATOM 1682 O O . LYS A 1 224 ? 4.137 -11.877 15.227 1.00 95.75 224 LYS A O 1
ATOM 1687 N N . THR A 1 225 ? 5.026 -12.804 13.380 1.00 95.06 225 THR A N 1
ATOM 1688 C CA . THR A 1 225 ? 5.910 -13.737 14.099 1.00 95.06 225 THR A CA 1
ATOM 1689 C C . THR A 1 225 ? 7.392 -13.425 13.953 1.00 95.06 225 THR A C 1
ATOM 1691 O O . THR A 1 225 ? 8.184 -13.905 14.756 1.00 95.06 225 THR A O 1
ATOM 1694 N N . GLY A 1 226 ? 7.789 -12.686 12.914 1.00 95.62 226 GLY A N 1
ATOM 1695 C CA . GLY A 1 226 ? 9.191 -12.507 12.535 1.00 95.62 226 GLY A CA 1
ATOM 1696 C C . GLY A 1 226 ? 9.899 -13.806 12.129 1.00 95.62 226 GLY A C 1
ATOM 1697 O O . GLY A 1 226 ? 11.120 -13.808 11.992 1.00 95.62 226 GLY A O 1
ATOM 1698 N N . ASN A 1 227 ? 9.170 -14.917 11.961 1.00 95.81 227 ASN A N 1
ATOM 1699 C CA . ASN A 1 227 ? 9.768 -16.212 11.663 1.00 95.81 227 ASN A CA 1
ATOM 1700 C C . ASN A 1 227 ? 10.467 -16.168 10.288 1.00 95.81 227 ASN A C 1
ATOM 1702 O O . ASN A 1 227 ? 9.797 -15.866 9.293 1.00 95.81 227 ASN A O 1
ATOM 1706 N N . PRO A 1 228 ? 11.766 -16.521 10.194 1.00 96.75 228 PRO A N 1
ATOM 1707 C CA . PRO A 1 228 ? 12.513 -16.499 8.937 1.00 96.75 228 PRO A CA 1
ATOM 1708 C C . PRO A 1 228 ? 11.866 -17.290 7.796 1.00 96.75 228 PRO A C 1
ATOM 1710 O O . PRO A 1 228 ? 11.953 -16.863 6.648 1.00 96.75 228 PRO A O 1
ATOM 1713 N N . ALA A 1 229 ? 11.162 -18.386 8.097 1.00 95.56 229 ALA A N 1
ATOM 1714 C CA . ALA A 1 229 ? 10.453 -19.191 7.103 1.00 95.56 229 ALA A CA 1
ATOM 1715 C C . ALA A 1 229 ? 9.222 -18.486 6.511 1.00 95.56 229 ALA A C 1
ATOM 1717 O O . ALA A 1 229 ? 8.830 -18.782 5.390 1.00 95.56 229 ALA A O 1
ATOM 1718 N N . PHE A 1 230 ? 8.607 -17.548 7.241 1.00 95.94 230 PHE A N 1
ATOM 1719 C CA . PHE A 1 230 ? 7.515 -16.718 6.718 1.00 95.94 230 PHE A CA 1
ATOM 1720 C C . PHE A 1 230 ? 8.010 -15.396 6.133 1.00 95.94 230 PHE A C 1
ATOM 1722 O O . PHE A 1 230 ? 7.336 -14.819 5.283 1.00 95.94 230 PHE A O 1
ATOM 1729 N N . CYS A 1 231 ? 9.160 -14.908 6.595 1.00 96.50 231 CYS A N 1
ATOM 1730 C CA . CYS A 1 231 ? 9.775 -13.670 6.123 1.00 96.50 231 CYS A CA 1
ATOM 1731 C C . CYS A 1 231 ? 10.744 -13.864 4.952 1.00 96.50 231 CYS A C 1
ATOM 1733 O O . CYS A 1 231 ? 11.257 -12.877 4.437 1.00 96.50 231 CYS A O 1
ATOM 1735 N N . CYS A 1 232 ? 11.013 -15.111 4.557 1.00 96.94 232 CYS A N 1
ATOM 1736 C CA . CYS A 1 232 ? 11.992 -15.467 3.535 1.00 96.94 232 CYS A CA 1
ATOM 1737 C C . CYS A 1 232 ? 13.377 -14.845 3.777 1.00 96.94 232 CYS A C 1
ATOM 1739 O O . CYS A 1 232 ? 13.975 -14.210 2.910 1.00 96.94 232 CYS A O 1
ATOM 1741 N N . THR A 1 233 ? 13.892 -15.007 4.996 1.00 96.75 233 THR A N 1
ATOM 1742 C CA . THR A 1 233 ? 15.202 -14.482 5.404 1.00 96.75 233 THR A CA 1
ATOM 1743 C C . THR A 1 233 ? 16.142 -15.597 5.864 1.00 96.75 233 THR A C 1
ATOM 1745 O O . THR A 1 233 ? 15.729 -16.726 6.138 1.00 96.75 233 THR A O 1
ATOM 1748 N N . GLY A 1 234 ? 17.442 -15.295 5.940 1.00 96.44 234 GLY A N 1
ATOM 1749 C CA . GLY A 1 234 ? 18.457 -16.268 6.356 1.00 96.44 234 GLY A CA 1
ATOM 1750 C C . GLY A 1 234 ? 18.499 -17.477 5.421 1.00 96.44 234 GLY A C 1
ATOM 1751 O O . GLY A 1 234 ? 18.642 -17.313 4.215 1.00 96.44 234 GLY A O 1
ATOM 1752 N N . TYR A 1 235 ? 18.340 -18.688 5.966 1.00 96.38 235 TYR A N 1
ATOM 1753 C CA . TYR A 1 235 ? 18.290 -19.926 5.174 1.00 96.38 235 TYR A CA 1
ATOM 1754 C C . TYR A 1 235 ? 17.126 -19.958 4.164 1.00 96.38 235 TYR A C 1
ATOM 1756 O O . TYR A 1 235 ? 17.208 -20.646 3.147 1.00 96.38 235 TYR A O 1
ATOM 1764 N N . HIS A 1 236 ? 16.062 -19.192 4.417 1.00 96.31 236 HIS A N 1
ATOM 1765 C CA . HIS A 1 236 ? 14.859 -19.102 3.587 1.00 96.31 236 HIS A CA 1
ATOM 1766 C C . HIS A 1 236 ? 14.938 -17.965 2.547 1.00 96.31 236 HIS A C 1
ATOM 1768 O O . HIS A 1 236 ? 13.918 -17.495 2.066 1.00 96.31 236 HIS A O 1
ATOM 1774 N N . ASN A 1 237 ? 16.130 -17.470 2.206 1.00 95.88 237 ASN A N 1
ATOM 1775 C CA . ASN A 1 237 ? 16.310 -16.331 1.294 1.00 95.88 237 ASN A CA 1
ATOM 1776 C C . ASN A 1 237 ? 16.316 -16.697 -0.206 1.00 95.88 237 ASN A C 1
ATOM 1778 O O . ASN A 1 237 ? 16.854 -15.942 -1.022 1.00 95.88 237 ASN A O 1
ATOM 1782 N N . ARG A 1 238 ? 15.731 -17.837 -0.577 1.00 94.81 238 ARG A N 1
ATOM 1783 C CA . ARG A 1 238 ? 15.572 -18.278 -1.966 1.00 94.81 238 ARG A CA 1
ATOM 1784 C C . ARG A 1 238 ? 14.251 -19.035 -2.145 1.00 94.81 238 ARG A C 1
ATOM 1786 O O . ARG A 1 238 ? 13.752 -19.592 -1.160 1.00 94.81 238 ARG A O 1
ATOM 1793 N N . PRO A 1 239 ? 13.694 -19.086 -3.368 1.00 93.62 239 PRO A N 1
ATOM 1794 C CA . PRO A 1 239 ? 12.401 -19.720 -3.625 1.00 93.62 239 PRO A CA 1
ATOM 1795 C C . PRO A 1 239 ? 12.318 -21.171 -3.134 1.00 93.62 239 PRO A C 1
ATOM 1797 O O . PRO A 1 239 ? 11.311 -21.575 -2.558 1.00 93.62 239 PRO A O 1
ATOM 1800 N N . GLU A 1 240 ? 13.396 -21.947 -3.281 1.00 95.44 240 GLU A N 1
ATOM 1801 C CA . GLU A 1 240 ? 13.421 -23.374 -2.937 1.00 95.44 240 GLU A CA 1
ATOM 1802 C C . GLU A 1 240 ? 13.323 -23.614 -1.428 1.00 95.44 240 GLU A C 1
ATOM 1804 O O . GLU A 1 240 ? 12.832 -24.654 -0.991 1.00 95.44 240 GLU A O 1
ATOM 1809 N N . THR A 1 241 ? 13.798 -22.663 -0.620 1.00 95.88 241 THR A N 1
ATOM 1810 C CA . THR A 1 241 ? 13.786 -22.769 0.841 1.00 95.88 241 THR A CA 1
ATOM 1811 C C . THR A 1 241 ? 12.685 -21.940 1.491 1.00 95.88 241 THR A C 1
ATOM 1813 O O . THR A 1 241 ? 12.465 -22.101 2.688 1.00 95.88 241 THR A O 1
ATOM 1816 N N . CYS A 1 242 ? 11.945 -21.117 0.744 1.00 96.75 242 CYS A N 1
ATOM 1817 C CA . CYS A 1 242 ? 10.778 -20.381 1.236 1.00 96.75 242 CYS A CA 1
ATOM 1818 C C . CYS A 1 242 ? 9.546 -20.672 0.369 1.00 96.75 242 CYS A C 1
ATOM 1820 O O . CYS A 1 242 ? 9.194 -19.870 -0.492 1.00 96.75 242 CYS A O 1
ATOM 1822 N N . PRO A 1 243 ? 8.892 -21.832 0.538 1.00 95.50 243 PRO A N 1
ATOM 1823 C CA . PRO A 1 243 ? 7.671 -22.132 -0.197 1.00 95.50 243 PRO A CA 1
ATOM 1824 C C . PRO A 1 243 ? 6.456 -21.380 0.386 1.00 95.50 243 PRO A C 1
ATOM 1826 O O . PRO A 1 243 ? 6.407 -21.117 1.593 1.00 95.50 243 PRO A O 1
ATOM 1829 N N . PRO A 1 244 ? 5.403 -21.121 -0.417 1.00 95.31 244 PRO A N 1
ATOM 1830 C CA . PRO A 1 244 ? 4.166 -20.520 0.074 1.00 95.31 244 PRO A CA 1
ATOM 1831 C C . PRO A 1 244 ? 3.530 -21.322 1.218 1.00 95.31 244 PRO A C 1
ATOM 1833 O O . PRO A 1 244 ? 3.259 -22.523 1.085 1.00 95.31 244 PRO A O 1
ATOM 1836 N N . SER A 1 245 ? 3.215 -20.633 2.315 1.00 94.62 245 SER A N 1
ATOM 1837 C CA . SER A 1 245 ? 2.549 -21.197 3.495 1.00 94.62 245 SER A CA 1
ATOM 1838 C C . SER A 1 245 ? 1.021 -21.150 3.380 1.00 94.62 245 SER A C 1
ATOM 1840 O O . SER A 1 245 ? 0.467 -20.456 2.528 1.00 94.62 245 SER A O 1
ATOM 1842 N N . ASN A 1 246 ? 0.311 -21.816 4.298 1.00 95.12 246 ASN A N 1
ATOM 1843 C CA . ASN A 1 246 ? -1.149 -21.679 4.404 1.00 95.12 246 ASN A CA 1
ATOM 1844 C C . ASN A 1 246 ? -1.587 -20.221 4.643 1.00 95.12 246 ASN A C 1
ATOM 1846 O O . ASN A 1 246 ? -2.674 -19.828 4.226 1.00 95.12 246 ASN A O 1
ATOM 1850 N N . PHE A 1 247 ? -0.741 -19.408 5.285 1.00 94.56 247 PHE A N 1
ATOM 1851 C CA . PHE A 1 247 ? -1.040 -18.002 5.534 1.00 94.56 247 PHE A CA 1
ATOM 1852 C C . PHE A 1 247 ? -0.902 -17.143 4.279 1.00 94.56 247 PHE A C 1
ATOM 1854 O O . PHE A 1 247 ? -1.775 -16.321 4.037 1.00 94.56 247 PHE A O 1
ATOM 1861 N N . SER A 1 248 ? 0.140 -17.331 3.461 1.00 94.88 248 SER A N 1
ATOM 1862 C CA . SER A 1 248 ? 0.254 -16.581 2.202 1.00 94.88 248 SER A CA 1
ATOM 1863 C C . SER A 1 248 ? -0.820 -17.019 1.202 1.00 94.88 248 SER A C 1
ATOM 1865 O O . SER A 1 248 ? -1.501 -16.170 0.632 1.00 94.88 248 SER A O 1
ATOM 1867 N N . ARG A 1 249 ? -1.100 -18.330 1.100 1.00 96.50 249 ARG A N 1
ATOM 1868 C CA . ARG A 1 249 ? -2.203 -18.857 0.272 1.00 96.50 249 ARG A CA 1
ATOM 1869 C C . ARG A 1 249 ? -3.559 -18.260 0.645 1.00 96.50 249 ARG A C 1
ATOM 1871 O O . ARG A 1 249 ? -4.303 -17.876 -0.246 1.00 96.50 249 ARG A O 1
ATOM 1878 N N . PHE A 1 250 ? -3.842 -18.064 1.938 1.00 96.81 250 PHE A N 1
ATOM 1879 C CA . PHE A 1 250 ? -5.068 -17.384 2.374 1.00 96.81 250 PHE A CA 1
ATOM 1880 C C . PHE A 1 250 ? -5.272 -16.025 1.679 1.00 96.81 250 PHE A C 1
ATOM 1882 O O . PHE A 1 250 ? -6.387 -15.743 1.228 1.00 96.81 250 PHE A O 1
ATOM 1889 N N . PHE A 1 251 ? -4.217 -15.204 1.585 1.00 96.62 251 PHE A N 1
ATOM 1890 C CA . PHE A 1 251 ? -4.256 -13.917 0.888 1.00 96.62 251 PHE A CA 1
ATOM 1891 C C . PHE A 1 251 ? -4.340 -14.109 -0.632 1.00 96.62 251 PHE A C 1
ATOM 1893 O O . PHE A 1 251 ? -5.175 -13.464 -1.270 1.00 96.62 251 PHE A O 1
ATOM 1900 N N . LYS A 1 252 ? -3.530 -15.010 -1.208 1.00 95.75 252 LYS A N 1
ATOM 1901 C CA . LYS A 1 252 ? -3.482 -15.245 -2.661 1.00 95.75 252 LYS A CA 1
ATOM 1902 C C . LYS A 1 252 ? -4.819 -15.701 -3.233 1.00 95.75 252 LYS A C 1
ATOM 1904 O O . LYS A 1 252 ? -5.280 -15.134 -4.218 1.00 95.75 252 LYS A O 1
ATOM 1909 N N . ASP A 1 253 ? -5.473 -16.649 -2.568 1.00 96.00 253 ASP A N 1
ATOM 1910 C CA . ASP A 1 253 ? -6.757 -17.224 -2.994 1.00 96.00 253 ASP A CA 1
ATOM 1911 C C . ASP A 1 253 ? -7.883 -16.179 -3.021 1.00 96.00 253 ASP A C 1
ATOM 1913 O O . ASP A 1 253 ? -8.913 -16.352 -3.672 1.00 96.00 253 ASP A O 1
ATOM 1917 N N . ARG A 1 254 ? -7.719 -15.080 -2.276 1.00 95.75 254 ARG A N 1
ATOM 1918 C CA . ARG A 1 254 ? -8.719 -14.012 -2.184 1.00 95.75 254 ARG A CA 1
ATOM 1919 C C . ARG A 1 254 ? -8.362 -12.809 -3.033 1.00 95.75 254 ARG A C 1
ATOM 1921 O O . ARG A 1 254 ? -9.285 -12.153 -3.510 1.00 95.75 254 ARG A O 1
ATOM 1928 N N . CYS A 1 255 ? -7.080 -12.532 -3.236 1.00 95.38 255 CYS A N 1
ATOM 1929 C CA . CYS A 1 255 ? -6.564 -11.397 -3.994 1.00 95.38 255 CYS A CA 1
ATOM 1930 C C . CYS A 1 255 ? -5.539 -11.892 -5.029 1.00 95.38 255 CYS A C 1
ATOM 1932 O O . CYS A 1 255 ? -4.337 -11.684 -4.883 1.00 95.38 255 CYS A O 1
ATOM 1934 N N . HIS A 1 256 ? -6.027 -12.577 -6.067 1.00 94.06 256 HIS A N 1
ATOM 1935 C CA . HIS A 1 256 ? -5.199 -13.308 -7.038 1.00 94.06 256 HIS A CA 1
ATOM 1936 C C . HIS A 1 256 ? -4.123 -12.459 -7.737 1.00 94.06 256 HIS A C 1
ATOM 1938 O O . HIS A 1 256 ? -3.046 -12.962 -8.047 1.00 94.06 256 HIS A O 1
ATOM 1944 N N . ASP A 1 257 ? -4.407 -11.177 -7.969 1.00 93.44 257 ASP A N 1
ATOM 1945 C CA . ASP A 1 257 ? -3.548 -10.215 -8.675 1.00 93.44 257 ASP A CA 1
ATOM 1946 C C . ASP A 1 257 ? -2.605 -9.429 -7.741 1.00 93.44 257 ASP A C 1
ATOM 1948 O O . ASP A 1 257 ? -2.009 -8.427 -8.141 1.00 93.44 257 ASP A O 1
ATOM 1952 N N . SER A 1 258 ? -2.507 -9.848 -6.478 1.00 95.25 258 SER A N 1
ATOM 1953 C CA . SER A 1 258 ? -1.660 -9.236 -5.458 1.00 95.25 258 SER A CA 1
ATOM 1954 C C . SER A 1 258 ? -0.597 -10.229 -4.992 1.00 95.25 258 SER A C 1
ATOM 1956 O O . SER A 1 258 ? -0.842 -11.436 -4.936 1.00 95.25 258 SER A O 1
ATOM 1958 N N . TYR A 1 259 ? 0.576 -9.715 -4.631 1.00 96.00 259 TYR A N 1
ATOM 1959 C CA . TYR A 1 259 ? 1.650 -10.510 -4.043 1.00 96.00 259 TYR A CA 1
ATOM 1960 C C . TYR A 1 259 ? 1.283 -10.877 -2.611 1.00 96.00 259 TYR A C 1
ATOM 1962 O O . TYR A 1 259 ? 0.986 -9.994 -1.807 1.00 96.00 259 TYR A O 1
ATOM 1970 N N . SER A 1 260 ? 1.332 -12.159 -2.265 1.00 94.88 260 SER A N 1
ATOM 1971 C CA . SER A 1 260 ? 1.140 -12.628 -0.885 1.00 94.88 260 SER A CA 1
ATOM 1972 C C . SER A 1 260 ? 2.399 -13.230 -0.263 1.00 94.88 260 SER A C 1
ATOM 1974 O O . SER A 1 260 ? 2.438 -13.506 0.937 1.00 94.88 260 SER A O 1
ATOM 1976 N N . HIS A 1 261 ? 3.425 -13.436 -1.084 1.00 92.44 261 HIS A N 1
ATOM 1977 C CA . HIS A 1 261 ? 4.663 -14.113 -0.748 1.00 92.44 261 HIS A CA 1
ATOM 1978 C C . HIS A 1 261 ? 5.834 -13.521 -1.556 1.00 92.44 261 HIS A C 1
ATOM 1980 O O . HIS A 1 261 ? 5.636 -12.988 -2.645 1.00 92.44 261 HIS A O 1
ATOM 1986 N N . PHE A 1 262 ? 7.052 -13.581 -1.006 1.00 89.44 262 PHE A N 1
ATOM 1987 C CA . PHE A 1 262 ? 8.227 -12.870 -1.536 1.00 89.44 262 PHE A CA 1
ATOM 1988 C C . PHE A 1 262 ? 8.735 -13.391 -2.885 1.00 89.44 262 PHE A C 1
ATOM 1990 O O . PHE A 1 262 ? 9.284 -12.614 -3.659 1.00 89.44 262 PHE A O 1
ATOM 1997 N N . TYR A 1 263 ? 8.552 -14.684 -3.155 1.00 87.38 263 TYR A N 1
ATOM 1998 C CA . TYR A 1 263 ? 9.001 -15.351 -4.385 1.00 87.38 263 TYR A CA 1
ATOM 1999 C C . TYR A 1 263 ? 7.829 -15.778 -5.274 1.00 87.38 263 TYR A C 1
ATOM 2001 O O . TYR A 1 263 ? 7.805 -16.898 -5.768 1.00 87.38 263 TYR A O 1
ATOM 2009 N N . GLU A 1 264 ? 6.798 -14.940 -5.385 1.00 82.75 264 GLU A N 1
ATOM 2010 C CA . GLU A 1 264 ? 5.774 -15.141 -6.418 1.00 82.75 264 GLU A CA 1
ATOM 2011 C C . GLU A 1 264 ? 6.259 -14.586 -7.758 1.00 82.75 264 GLU A C 1
ATOM 2013 O O . GLU A 1 264 ? 6.909 -13.538 -7.788 1.00 82.75 264 GLU A O 1
ATOM 2018 N N . ASP A 1 265 ? 5.898 -15.288 -8.832 1.00 61.22 265 ASP A N 1
ATOM 2019 C CA . ASP A 1 265 ? 6.094 -14.860 -10.220 1.00 61.22 265 ASP A CA 1
ATOM 2020 C C . ASP A 1 265 ? 4.986 -13.892 -10.674 1.00 61.22 265 ASP A C 1
ATOM 2022 O O . ASP A 1 265 ? 3.795 -14.141 -10.351 1.00 61.22 265 ASP A O 1
#

Organism: Panagrellus redivivus (NCBI:txid6233)